Protein AF-A0A7C0TYK9-F1 (afdb_monomer_lite)

Structure (mmCIF, N/CA/C/O backbone):
data_AF-A0A7C0TYK9-F1
#
_entry.id   AF-A0A7C0TYK9-F1
#
loop_
_atom_site.group_PDB
_atom_site.id
_atom_site.type_symbol
_atom_site.label_atom_id
_atom_site.label_alt_id
_atom_site.label_comp_id
_atom_site.label_asym_id
_atom_site.label_entity_id
_atom_site.label_seq_id
_atom_site.pdbx_PDB_ins_code
_atom_site.Cartn_x
_atom_site.Cartn_y
_atom_site.Cartn_z
_atom_site.occupancy
_atom_site.B_iso_or_equiv
_atom_site.auth_seq_id
_atom_site.auth_comp_id
_atom_site.auth_asym_id
_atom_site.auth_atom_id
_atom_site.pdbx_PDB_model_num
ATOM 1 N N . MET A 1 1 ? 25.992 -8.947 3.215 1.00 29.19 1 MET A N 1
ATOM 2 C CA . MET A 1 1 ? 25.734 -7.493 3.261 1.00 29.19 1 MET A CA 1
ATOM 3 C C . MET A 1 1 ? 24.238 -7.335 3.501 1.00 29.19 1 MET A C 1
ATOM 5 O O . MET A 1 1 ? 23.468 -7.550 2.585 1.00 29.19 1 MET A O 1
ATOM 9 N N . ASN A 1 2 ? 23.811 -7.188 4.757 1.00 30.42 2 ASN A N 1
ATOM 10 C CA . ASN A 1 2 ? 22.389 -7.257 5.127 1.00 30.42 2 ASN A CA 1
ATOM 11 C C . ASN A 1 2 ? 21.592 -6.169 4.405 1.00 30.42 2 ASN A C 1
ATOM 13 O O . ASN A 1 2 ? 22.112 -5.061 4.258 1.00 30.42 2 ASN A O 1
ATOM 17 N N . LEU A 1 3 ? 20.370 -6.495 3.972 1.00 34.59 3 LEU A N 1
ATOM 18 C CA . LEU A 1 3 ? 19.441 -5.506 3.441 1.00 34.59 3 LEU A CA 1
ATOM 19 C C . LEU A 1 3 ? 19.403 -4.298 4.367 1.00 34.59 3 LEU A C 1
ATOM 21 O O . LEU A 1 3 ? 19.204 -4.421 5.577 1.00 34.59 3 LEU A O 1
ATOM 25 N N . ARG A 1 4 ? 19.530 -3.118 3.773 1.00 34.06 4 ARG A N 1
ATOM 26 C CA . ARG A 1 4 ? 19.199 -1.855 4.430 1.00 34.06 4 ARG A CA 1
ATOM 27 C C . ARG A 1 4 ? 17.685 -1.614 4.424 1.00 34.06 4 ARG A C 1
ATOM 29 O O . ARG A 1 4 ? 17.258 -0.469 4.533 1.00 34.06 4 ARG A O 1
ATOM 36 N N . ILE A 1 5 ? 16.870 -2.672 4.366 1.00 39.97 5 ILE A N 1
ATOM 37 C CA . ILE A 1 5 ? 15.434 -2.624 4.664 1.00 39.97 5 ILE A CA 1
ATOM 38 C C . ILE A 1 5 ? 15.294 -2.587 6.187 1.00 39.97 5 ILE A C 1
ATOM 40 O O . ILE A 1 5 ? 14.764 -3.463 6.849 1.00 39.97 5 ILE A O 1
ATOM 44 N N . ILE A 1 6 ? 15.862 -1.542 6.776 1.00 34.94 6 ILE A N 1
ATOM 45 C CA . ILE A 1 6 ? 15.479 -1.110 8.101 1.00 34.94 6 ILE A CA 1
ATOM 46 C C . ILE A 1 6 ? 14.184 -0.349 7.843 1.00 34.94 6 ILE A C 1
ATOM 48 O O . ILE A 1 6 ? 14.225 0.840 7.522 1.00 34.94 6 ILE A O 1
ATOM 52 N N . CYS A 1 7 ? 13.047 -1.050 7.922 1.00 34.84 7 CYS A N 1
ATOM 53 C CA . CYS A 1 7 ? 11.762 -0.417 8.207 1.00 34.84 7 CYS A CA 1
ATOM 54 C C . CYS A 1 7 ? 12.041 0.640 9.280 1.00 34.84 7 CYS A C 1
ATOM 56 O O . CYS A 1 7 ? 12.585 0.267 10.314 1.00 34.84 7 CYS A O 1
ATOM 58 N N . GLU A 1 8 ? 11.874 1.927 8.954 1.00 39.91 8 GLU A N 1
ATOM 59 C CA . GLU A 1 8 ? 12.519 3.091 9.586 1.00 39.91 8 GLU A CA 1
ATOM 60 C C . GLU A 1 8 ? 12.671 2.987 11.122 1.00 39.91 8 GLU A C 1
ATOM 62 O O . GLU A 1 8 ? 11.940 3.621 11.876 1.00 39.91 8 GLU A O 1
ATOM 67 N N . LYS A 1 9 ? 13.688 2.255 11.610 1.00 31.84 9 LYS A N 1
ATOM 68 C CA . LYS A 1 9 ? 14.132 2.234 13.009 1.00 31.84 9 LYS A CA 1
ATOM 69 C C . LYS A 1 9 ? 14.880 3.527 13.272 1.00 31.84 9 LYS A C 1
ATOM 71 O O . LYS A 1 9 ? 16.097 3.547 13.447 1.00 31.84 9 LYS A O 1
ATOM 76 N N . THR A 1 10 ? 14.145 4.627 13.291 1.00 29.75 10 THR A N 1
ATOM 77 C CA . THR A 1 10 ? 14.652 5.897 13.796 1.00 29.75 10 THR A CA 1
ATOM 78 C C . THR A 1 10 ? 14.125 6.106 15.205 1.00 29.75 10 THR A C 1
ATOM 80 O O . THR A 1 10 ? 13.378 7.039 15.453 1.00 29.75 10 THR A O 1
ATOM 83 N N . SER A 1 11 ? 14.497 5.210 16.123 1.00 29.00 11 SER A N 1
ATOM 84 C CA . SER A 1 11 ? 14.963 5.527 17.480 1.00 29.00 11 SER A CA 1
ATOM 85 C C . SER A 1 11 ? 15.221 4.227 18.257 1.00 29.00 11 SER A C 1
ATOM 87 O O . SER A 1 11 ? 14.548 3.230 18.041 1.00 29.00 11 SER A O 1
ATOM 89 N N . ILE A 1 12 ? 16.145 4.290 19.221 1.00 26.86 12 ILE A N 1
ATOM 90 C CA . ILE A 1 12 ? 16.468 3.281 20.255 1.00 26.86 12 ILE A CA 1
ATOM 91 C C . ILE A 1 12 ? 17.622 2.303 19.915 1.00 26.86 12 ILE A C 1
ATOM 93 O O . ILE A 1 12 ? 17.446 1.146 19.559 1.00 26.86 12 ILE A O 1
ATOM 97 N N . LYS A 1 13 ? 18.832 2.857 20.097 1.00 27.17 13 LYS A N 1
ATOM 98 C CA . LYS A 1 13 ? 19.998 2.362 20.870 1.00 27.17 13 LYS A CA 1
ATOM 99 C C . LYS A 1 13 ? 20.497 0.916 20.685 1.00 27.17 13 LYS A C 1
ATOM 101 O O . LYS A 1 13 ? 19.834 -0.043 21.040 1.00 27.17 13 LYS A O 1
ATOM 106 N N . GLU A 1 14 ? 21.773 0.846 20.289 1.00 33.62 14 GLU A N 1
ATOM 107 C CA . GLU A 1 14 ? 22.788 -0.141 20.697 1.00 33.62 14 GLU A CA 1
ATOM 108 C C . GLU A 1 14 ? 22.330 -1.595 20.889 1.00 33.62 14 GLU A C 1
ATOM 110 O O . GLU A 1 14 ? 21.987 -2.012 21.990 1.00 33.62 14 GLU A O 1
ATOM 115 N N . LEU A 1 15 ? 22.520 -2.423 19.861 1.00 26.17 15 LEU A N 1
ATOM 116 C CA . LEU A 1 15 ? 22.735 -3.855 20.065 1.00 26.17 15 LEU A CA 1
ATOM 117 C C . LEU A 1 15 ? 24.076 -4.256 19.455 1.00 26.17 15 LEU A C 1
ATOM 119 O O . LEU A 1 15 ? 24.197 -4.612 18.284 1.00 26.17 15 LEU A O 1
ATOM 123 N N . ARG A 1 16 ? 25.105 -4.169 20.306 1.00 25.53 16 ARG A N 1
ATOM 124 C CA . ARG A 1 16 ? 26.291 -5.017 20.204 1.00 25.53 16 ARG A CA 1
ATOM 125 C C . ARG A 1 16 ? 25.830 -6.467 20.300 1.00 25.53 16 ARG A C 1
ATOM 127 O O . ARG A 1 16 ? 25.117 -6.833 21.230 1.00 25.53 16 ARG A O 1
ATOM 134 N N . MET A 1 17 ? 26.285 -7.285 19.362 1.00 23.64 17 MET A N 1
ATOM 135 C CA . MET A 1 17 ? 26.230 -8.734 19.487 1.00 23.64 17 MET A CA 1
ATOM 136 C C . MET A 1 17 ? 27.007 -9.167 20.738 1.00 23.64 17 MET A C 1
ATOM 138 O O . MET A 1 17 ? 28.171 -8.797 20.891 1.00 23.64 17 MET A O 1
ATOM 142 N N . SER A 1 18 ? 26.383 -9.973 21.597 1.00 25.16 18 SER A N 1
ATOM 143 C CA . SER A 1 18 ? 27.088 -10.841 22.541 1.00 25.16 18 SER A CA 1
ATOM 144 C C . SER A 1 18 ? 26.573 -12.270 22.351 1.00 25.16 18 SER A C 1
ATOM 146 O O . SER A 1 18 ? 25.356 -12.466 22.376 1.00 25.16 18 SER A O 1
ATOM 148 N N . PRO A 1 19 ? 27.453 -13.258 22.128 1.00 30.69 19 PRO A N 1
ATOM 149 C CA . PRO A 1 19 ? 27.076 -14.643 21.912 1.00 30.69 19 PRO A CA 1
ATOM 150 C C . PRO A 1 19 ? 27.153 -15.403 23.239 1.00 30.69 19 PRO A C 1
ATOM 152 O O . PRO A 1 19 ? 28.231 -15.840 23.604 1.00 30.69 19 PRO A O 1
ATOM 155 N N . ASP A 1 20 ? 26.051 -15.539 23.977 1.00 26.05 20 ASP A N 1
ATOM 156 C CA . ASP A 1 20 ? 25.859 -16.667 24.904 1.00 26.05 20 ASP A CA 1
ATOM 157 C C . ASP A 1 20 ? 24.463 -16.636 25.560 1.00 26.05 20 ASP A C 1
ATOM 159 O O . ASP A 1 20 ? 24.107 -15.688 26.252 1.00 26.05 20 ASP A O 1
ATOM 163 N N . ARG A 1 21 ? 23.733 -17.735 25.325 1.00 27.45 21 ARG A N 1
ATOM 164 C CA . ARG A 1 21 ? 22.987 -18.568 26.289 1.00 27.45 21 ARG A CA 1
ATOM 165 C C . ARG A 1 21 ? 21.760 -18.047 27.068 1.00 27.45 21 ARG A C 1
ATOM 167 O O . ARG A 1 21 ? 21.789 -17.072 27.803 1.00 27.45 21 ARG A O 1
ATOM 174 N N . ASP A 1 22 ? 20.760 -18.930 26.995 1.00 26.09 22 ASP A N 1
ATOM 175 C CA . ASP A 1 22 ? 19.791 -19.347 28.015 1.00 26.09 22 ASP A CA 1
ATOM 176 C C . ASP A 1 22 ? 18.394 -18.692 28.086 1.00 26.09 22 ASP A C 1
ATOM 178 O O . ASP A 1 22 ? 18.180 -17.545 28.468 1.00 26.09 22 ASP A O 1
ATOM 182 N N . LEU A 1 23 ? 17.424 -19.552 27.743 1.00 26.08 23 LEU A N 1
ATOM 183 C CA . LEU A 1 23 ? 16.018 -19.597 28.146 1.00 26.08 23 LEU A CA 1
ATOM 184 C C . LEU A 1 23 ? 15.736 -19.008 29.536 1.00 26.08 23 LEU A C 1
ATOM 186 O O . LEU A 1 23 ? 16.268 -19.501 30.527 1.00 26.08 23 LEU A O 1
ATOM 190 N N . LEU A 1 24 ? 14.723 -18.140 29.631 1.00 22.98 24 LEU A N 1
ATOM 191 C CA . LEU A 1 24 ? 13.817 -18.151 30.782 1.00 22.98 24 LEU A CA 1
ATOM 192 C C . LEU A 1 24 ? 12.421 -17.616 30.419 1.00 22.98 24 LEU A C 1
ATOM 194 O O . LEU A 1 24 ? 12.199 -16.422 30.234 1.00 22.98 24 LEU A O 1
ATOM 198 N N . LEU A 1 25 ? 11.473 -18.553 30.350 1.00 23.73 25 LEU A N 1
ATOM 199 C CA . LEU A 1 25 ? 10.049 -18.332 30.590 1.00 23.73 25 LEU A CA 1
ATOM 200 C C . LEU A 1 25 ? 9.870 -17.715 31.983 1.00 23.73 25 LEU A C 1
ATOM 202 O O . LEU A 1 25 ? 10.311 -18.309 32.966 1.00 23.73 25 LEU A O 1
ATOM 206 N N . ILE A 1 26 ? 9.148 -16.599 32.091 1.00 23.80 26 ILE A N 1
ATOM 207 C CA . ILE A 1 26 ? 8.553 -16.177 33.365 1.00 23.80 26 ILE A CA 1
ATOM 208 C C . ILE A 1 26 ? 7.047 -16.019 33.167 1.00 23.80 26 ILE A C 1
ATOM 210 O O . ILE A 1 26 ? 6.557 -15.044 32.604 1.00 23.80 26 ILE A O 1
ATOM 214 N N . ILE A 1 27 ? 6.329 -17.031 33.651 1.00 25.55 27 ILE A N 1
ATOM 215 C CA . ILE A 1 27 ? 4.948 -16.931 34.112 1.00 25.55 27 ILE A CA 1
ATOM 216 C C . ILE A 1 27 ? 5.010 -16.376 35.537 1.00 25.55 27 ILE A C 1
ATOM 218 O O . ILE A 1 27 ? 5.668 -16.970 36.392 1.00 25.55 27 ILE A O 1
ATOM 222 N N . SER A 1 28 ? 4.262 -15.316 35.829 1.00 27.61 28 SER A N 1
ATOM 223 C CA . SER A 1 28 ? 3.822 -15.038 37.199 1.00 27.61 28 SER A CA 1
ATOM 224 C C . SER A 1 28 ? 2.459 -14.347 37.210 1.00 27.61 28 SER A C 1
ATOM 226 O O . SER A 1 28 ? 2.274 -13.217 36.770 1.00 27.61 28 SER A O 1
ATOM 228 N N . SER A 1 29 ? 1.496 -15.114 37.714 1.00 25.56 29 SER A N 1
ATOM 229 C CA . SER A 1 29 ? 0.153 -14.730 38.137 1.00 25.56 29 SER A CA 1
ATOM 230 C C . SER A 1 29 ? 0.161 -14.327 39.623 1.00 25.56 29 SER A C 1
ATOM 232 O O . SER A 1 29 ? 1.051 -14.752 40.360 1.00 25.56 29 SER A O 1
ATOM 234 N N . LEU A 1 30 ? -0.927 -13.651 40.035 1.00 29.97 30 LEU A N 1
ATOM 235 C CA . LEU A 1 30 ? -1.435 -13.328 41.390 1.00 29.97 30 LEU A CA 1
ATOM 236 C C . LEU A 1 30 ? -0.980 -11.968 41.963 1.00 29.97 30 LEU A C 1
ATOM 238 O O . LEU A 1 30 ? 0.206 -11.717 42.090 1.00 29.97 30 LEU A O 1
ATOM 242 N N . GLY A 1 31 ? -1.852 -11.052 42.405 1.00 26.55 31 GLY A N 1
ATOM 243 C CA . GLY A 1 31 ? -3.314 -11.019 42.487 1.00 26.55 31 GLY A CA 1
ATOM 244 C C . GLY A 1 31 ? -3.793 -9.876 43.404 1.00 26.55 31 GLY A C 1
ATOM 245 O O . GLY A 1 31 ? -2.996 -9.277 44.117 1.00 26.55 31 GLY A O 1
ATOM 246 N N . GLY A 1 32 ? -5.110 -9.640 43.417 1.00 26.25 32 GLY A N 1
ATOM 247 C CA . GLY A 1 32 ? -5.835 -9.028 44.542 1.00 26.25 32 GLY A CA 1
ATOM 248 C C . GLY A 1 32 ? -6.149 -7.527 44.469 1.00 26.25 32 GLY A C 1
ATOM 249 O O . GLY A 1 32 ? -5.270 -6.688 44.617 1.00 26.25 32 GLY A O 1
ATOM 250 N N . GLY A 1 33 ? -7.440 -7.190 44.362 1.00 25.91 33 GLY A N 1
ATOM 251 C CA . GLY A 1 33 ? -7.936 -5.828 44.587 1.00 25.91 33 GLY A CA 1
ATOM 252 C C . GLY A 1 33 ? -9.443 -5.696 44.363 1.00 25.91 33 GLY A C 1
ATOM 253 O O . GLY A 1 33 ? -9.903 -5.499 43.249 1.00 25.91 33 GLY A O 1
ATOM 254 N N . THR A 1 34 ? -10.194 -5.854 45.446 1.00 30.09 34 THR A N 1
ATOM 255 C CA . THR A 1 34 ? -11.656 -5.782 45.613 1.00 30.09 34 THR A CA 1
ATOM 256 C C . THR A 1 34 ? -12.267 -4.392 45.372 1.00 30.09 34 THR A C 1
ATOM 258 O O . THR A 1 34 ? -11.642 -3.399 45.730 1.00 30.09 34 THR A O 1
ATOM 261 N N . GLY A 1 35 ? -13.547 -4.326 44.973 1.00 27.02 35 GLY A N 1
ATOM 262 C CA . GLY A 1 35 ? -14.422 -3.185 45.307 1.00 27.02 35 GLY A CA 1
ATOM 263 C C . GLY A 1 35 ? -15.430 -2.780 44.228 1.00 27.02 35 GLY A C 1
ATOM 264 O O . GLY A 1 35 ? -15.051 -2.204 43.218 1.00 27.02 35 GLY A O 1
ATOM 265 N N . GLY A 1 36 ? -16.713 -3.078 44.453 1.00 25.45 36 GLY A N 1
ATOM 266 C CA . GLY A 1 36 ? -17.818 -2.811 43.528 1.00 25.45 36 GLY A CA 1
ATOM 267 C C . GLY A 1 36 ? -18.302 -1.357 43.441 1.00 25.45 36 GLY A C 1
ATOM 268 O O . GLY A 1 36 ? -17.973 -0.508 44.263 1.00 25.45 36 GLY A O 1
ATOM 269 N N . GLY A 1 37 ? -19.161 -1.115 42.447 1.00 25.55 37 GLY A N 1
ATOM 270 C CA . GLY A 1 37 ? -19.911 0.125 42.255 1.00 25.55 37 GLY A CA 1
ATOM 271 C C . GLY A 1 37 ? -20.801 0.037 41.014 1.00 25.55 37 GLY A C 1
ATOM 272 O O . GLY A 1 37 ? -20.318 0.123 39.892 1.00 25.55 37 GLY A O 1
ATOM 273 N N . LEU A 1 38 ? -22.092 -0.201 41.240 1.00 26.50 38 LEU A N 1
ATOM 274 C CA . LEU A 1 38 ? -23.183 -0.262 40.263 1.00 26.50 38 LEU A CA 1
ATOM 275 C C . LEU A 1 38 ? -23.672 1.163 39.899 1.00 26.50 38 LEU A C 1
ATOM 277 O O . LEU A 1 38 ? -23.511 2.071 40.708 1.00 26.50 38 LEU A O 1
ATOM 281 N N . LEU A 1 39 ? -24.394 1.281 38.769 1.00 24.69 39 LEU A N 1
ATOM 282 C CA . LEU A 1 39 ? -25.118 2.448 38.204 1.00 24.69 39 LEU A CA 1
ATOM 283 C C . LEU A 1 39 ? -24.252 3.415 37.358 1.00 24.69 39 LEU A C 1
ATOM 285 O O . LEU A 1 39 ? -23.176 3.813 37.762 1.00 24.69 39 LEU A O 1
ATOM 289 N N . SER A 1 40 ? -24.641 3.873 36.162 1.00 25.28 40 SER A N 1
ATOM 290 C CA . SER A 1 40 ? -25.955 3.873 35.510 1.00 25.28 40 SER A CA 1
ATOM 291 C C . SER A 1 40 ? -25.835 4.140 34.001 1.00 25.28 40 SER A C 1
ATOM 293 O O . SER A 1 40 ? -24.965 4.864 33.532 1.00 25.28 40 SER A O 1
ATOM 295 N N . ILE A 1 41 ? -26.794 3.549 33.294 1.00 31.72 41 ILE A N 1
ATOM 296 C CA . ILE A 1 41 ? -27.324 3.788 31.946 1.00 31.72 41 ILE A CA 1
ATOM 297 C C . ILE A 1 41 ? -27.040 5.195 31.381 1.00 31.72 41 ILE A C 1
ATOM 299 O O . ILE A 1 41 ? -27.507 6.200 31.911 1.00 31.72 41 ILE A O 1
ATOM 303 N N . GLY A 1 42 ? -26.376 5.242 30.221 1.00 25.55 42 GLY A N 1
ATOM 304 C CA . GLY A 1 42 ? -26.169 6.455 29.431 1.00 25.55 42 GLY A CA 1
ATOM 305 C C . GLY A 1 42 ? -26.006 6.142 27.944 1.00 25.55 42 GLY A C 1
ATOM 306 O O . GLY A 1 42 ? -24.899 5.923 27.480 1.00 25.55 42 GLY A O 1
ATOM 307 N N . ARG A 1 43 ? -27.141 6.097 27.231 1.00 27.86 43 ARG A N 1
ATOM 308 C CA . ARG A 1 43 ? -27.341 6.228 25.770 1.00 27.86 43 ARG A CA 1
ATOM 309 C C . ARG A 1 43 ? -26.293 5.568 24.857 1.00 27.86 43 ARG A C 1
ATOM 311 O O . ARG A 1 43 ? -25.285 6.169 24.503 1.00 27.86 43 ARG A O 1
ATOM 318 N N . ARG A 1 44 ? -26.653 4.392 24.321 1.00 25.47 44 ARG A N 1
ATOM 319 C CA . ARG A 1 44 ? -26.185 3.945 23.000 1.00 25.47 44 ARG A CA 1
ATOM 320 C C . ARG A 1 44 ? -26.545 5.031 21.988 1.00 25.47 44 ARG A C 1
ATOM 322 O O . ARG A 1 44 ? -27.699 5.141 21.584 1.00 25.47 44 ARG A O 1
ATOM 329 N N . THR A 1 45 ? -25.576 5.835 21.580 1.00 27.44 45 THR A N 1
ATOM 330 C CA . THR A 1 45 ? -25.639 6.456 20.263 1.00 27.44 45 THR A CA 1
ATOM 331 C C . THR A 1 45 ? -25.482 5.319 19.272 1.00 27.44 45 THR A C 1
ATOM 333 O O . THR A 1 45 ? -24.392 4.773 19.104 1.00 27.44 45 THR A O 1
ATOM 336 N N . GLU A 1 46 ? -26.597 4.910 18.681 1.00 25.67 46 GLU A N 1
ATOM 337 C CA . GLU A 1 46 ? -26.600 4.167 17.434 1.00 25.67 46 GLU A CA 1
ATOM 338 C C . GLU A 1 46 ? -25.789 4.978 16.419 1.00 25.67 46 GLU A C 1
ATOM 340 O O . GLU A 1 46 ? -26.287 5.916 15.797 1.00 25.67 46 GLU A O 1
ATOM 345 N N . CYS A 1 47 ? -24.510 4.635 16.261 1.00 24.48 47 CYS A N 1
ATOM 346 C CA . CYS A 1 47 ? -23.816 4.903 15.018 1.00 24.48 47 CYS A CA 1
ATOM 347 C C . CYS A 1 47 ? -24.563 4.095 13.960 1.00 24.48 47 CYS A C 1
ATOM 349 O O . CYS A 1 47 ? -24.280 2.917 13.747 1.00 24.48 47 CYS A O 1
ATOM 351 N N . LYS A 1 48 ? -25.544 4.728 13.309 1.00 25.77 48 LYS A N 1
ATOM 352 C CA . LYS A 1 48 ? -25.956 4.353 11.960 1.00 25.77 48 LYS A CA 1
ATOM 353 C C . LYS A 1 48 ? -24.723 4.529 11.085 1.00 25.77 48 LYS A C 1
ATOM 355 O O . LYS A 1 48 ? -24.494 5.587 10.509 1.00 25.77 48 LYS A O 1
ATOM 360 N N . VAL A 1 49 ? -23.891 3.492 11.063 1.00 30.11 49 VAL A N 1
ATOM 361 C CA . VAL A 1 49 ? -22.909 3.272 10.014 1.00 30.11 49 VAL A CA 1
ATOM 362 C C . VAL A 1 49 ? -23.740 3.228 8.744 1.00 30.11 49 VAL A C 1
ATOM 364 O O . VAL A 1 49 ? -24.503 2.287 8.528 1.00 30.11 49 VAL A O 1
ATOM 367 N N . LEU A 1 50 ? -23.690 4.308 7.969 1.00 27.78 50 LEU A N 1
ATOM 368 C CA . LEU A 1 50 ? -24.219 4.331 6.618 1.00 27.78 50 LEU A CA 1
ATOM 369 C C . LEU A 1 50 ? -23.409 3.294 5.844 1.00 27.78 50 LEU A C 1
ATOM 371 O O . LEU A 1 50 ? -22.327 3.572 5.342 1.00 27.78 50 LEU A O 1
ATOM 375 N N . SER A 1 51 ? -23.923 2.068 5.806 1.00 30.11 51 SER A N 1
ATOM 376 C CA . SER A 1 51 ? -23.436 0.983 4.971 1.00 30.11 51 SER A CA 1
ATOM 377 C C . SER A 1 51 ? -23.820 1.266 3.518 1.00 30.11 51 SER A C 1
ATOM 379 O O . SER A 1 51 ? -24.530 0.490 2.885 1.00 30.11 51 SER A O 1
ATOM 381 N N . SER A 1 52 ? -23.378 2.397 2.973 1.00 31.94 52 SER A N 1
ATOM 382 C CA . SER A 1 52 ? -23.244 2.542 1.530 1.00 31.94 52 SER A CA 1
ATOM 383 C C . SER A 1 52 ? -21.931 1.871 1.158 1.00 31.94 52 SER A C 1
ATOM 385 O O . SER A 1 52 ? -20.905 2.520 0.964 1.00 31.94 52 SER A O 1
ATOM 387 N N . ILE A 1 53 ? -21.957 0.538 1.160 1.00 39.75 53 ILE A N 1
ATOM 388 C CA . ILE A 1 53 ? -20.917 -0.281 0.553 1.00 39.75 53 ILE A CA 1
ATOM 389 C C . ILE A 1 53 ? -20.922 0.124 -0.918 1.00 39.75 53 ILE A C 1
ATOM 391 O O . ILE A 1 53 ? -21.827 -0.261 -1.651 1.00 39.75 53 ILE A O 1
ATOM 395 N N . ILE A 1 54 ? -19.971 0.958 -1.334 1.00 43.22 54 ILE A N 1
ATOM 396 C CA . ILE A 1 54 ? -19.680 1.133 -2.754 1.00 43.22 54 ILE A CA 1
ATOM 397 C C . ILE A 1 54 ? -19.199 -0.247 -3.225 1.00 43.22 54 ILE A C 1
ATOM 399 O O . ILE A 1 54 ? -18.200 -0.729 -2.677 1.00 43.22 54 ILE A O 1
ATOM 403 N N . PRO A 1 55 ? -19.908 -0.925 -4.149 1.00 41.94 55 PRO A N 1
ATOM 404 C CA . PRO A 1 55 ? -19.502 -2.239 -4.637 1.00 41.94 55 PRO A CA 1
ATOM 405 C C . PRO A 1 55 ? -18.050 -2.212 -5.124 1.00 41.94 55 PRO A C 1
ATOM 407 O O . PRO A 1 55 ? -17.610 -1.213 -5.698 1.00 41.94 55 PRO A O 1
ATOM 410 N N . SER A 1 56 ? -17.298 -3.297 -4.922 1.00 44.84 56 SER A N 1
ATOM 411 C CA . SER A 1 56 ? -15.919 -3.422 -5.424 1.00 44.84 56 SER A CA 1
ATOM 412 C C . SER A 1 56 ? -15.822 -3.221 -6.942 1.00 44.84 56 SER A C 1
ATOM 414 O O . SER A 1 56 ? -14.798 -2.743 -7.425 1.00 44.84 56 SER A O 1
ATOM 416 N N . GLU A 1 57 ? -16.903 -3.518 -7.673 1.00 44.19 57 GLU A N 1
ATOM 417 C CA . GLU A 1 57 ? -17.061 -3.227 -9.105 1.00 44.19 57 GLU A CA 1
ATOM 418 C C . GLU A 1 57 ? -16.910 -1.732 -9.406 1.00 44.19 57 GLU A C 1
ATOM 420 O O . GLU A 1 57 ? -16.149 -1.368 -10.290 1.00 44.19 57 GLU A O 1
ATOM 425 N N . THR A 1 58 ? -17.467 -0.846 -8.578 1.00 55.12 58 THR A N 1
ATOM 426 C CA . THR A 1 58 ? -17.357 0.611 -8.770 1.00 55.12 58 THR A CA 1
ATOM 427 C C . THR A 1 58 ? -15.926 1.131 -8.656 1.00 55.12 58 THR A C 1
ATOM 429 O O . THR A 1 58 ? -15.583 2.071 -9.350 1.00 55.12 58 THR A O 1
ATOM 432 N N . LEU A 1 59 ? -15.076 0.556 -7.796 1.00 50.81 59 LEU A N 1
ATOM 433 C CA . LEU A 1 59 ? -13.667 0.969 -7.665 1.00 50.81 59 LEU A CA 1
ATOM 434 C C . LEU A 1 59 ? -12.817 0.485 -8.842 1.00 50.81 59 LEU A C 1
ATOM 436 O O . LEU A 1 59 ? -11.933 1.205 -9.306 1.00 50.81 59 LEU A O 1
ATOM 440 N N . ARG A 1 60 ? -13.100 -0.732 -9.314 1.00 53.81 60 ARG A N 1
ATOM 441 C CA . ARG A 1 60 ? -12.487 -1.310 -10.508 1.00 53.81 60 ARG A CA 1
ATOM 442 C C . ARG A 1 60 ? -12.854 -0.488 -11.740 1.00 53.81 60 ARG A C 1
ATOM 444 O O . ARG A 1 60 ? -11.957 -0.025 -12.431 1.00 53.81 60 ARG A O 1
ATOM 451 N N . ASP A 1 61 ? -14.140 -0.221 -11.944 1.00 56.75 61 ASP A N 1
ATOM 452 C CA . ASP A 1 61 ? -14.645 0.582 -13.061 1.00 56.75 61 ASP A CA 1
ATOM 453 C C . ASP A 1 61 ? -14.168 2.036 -12.970 1.00 56.75 61 ASP A C 1
ATOM 455 O O . ASP A 1 61 ? -13.795 2.633 -13.975 1.00 56.75 61 ASP A O 1
ATOM 459 N N . LEU A 1 62 ? -14.078 2.596 -11.760 1.00 53.44 62 LEU A N 1
ATOM 460 C CA . LEU A 1 62 ? -13.523 3.927 -11.526 1.00 53.44 62 LEU A CA 1
ATOM 461 C C . LEU A 1 62 ? -12.064 4.015 -11.970 1.00 53.44 62 LEU A C 1
ATOM 463 O O . LEU A 1 62 ? -11.701 4.968 -12.644 1.00 53.44 62 LEU A O 1
ATOM 467 N N . ILE A 1 63 ? -11.238 3.021 -11.651 1.00 51.75 63 ILE A N 1
ATOM 468 C CA . ILE A 1 63 ? -9.804 3.058 -11.957 1.00 51.75 63 ILE A CA 1
ATOM 469 C C . ILE A 1 63 ? -9.516 2.608 -13.399 1.00 51.75 63 ILE A C 1
ATOM 471 O O . ILE A 1 63 ? -8.630 3.174 -14.037 1.00 51.75 63 ILE A O 1
ATOM 475 N N . LEU A 1 64 ? -10.307 1.686 -13.957 1.00 51.19 64 LEU A N 1
ATOM 476 C CA . LEU A 1 64 ? -10.238 1.282 -15.367 1.00 51.19 64 LEU A CA 1
ATOM 477 C C . LEU A 1 64 ? -10.811 2.342 -16.320 1.00 51.19 64 LEU A C 1
ATOM 479 O O . LEU A 1 64 ? -10.290 2.509 -17.414 1.00 51.19 64 LEU A O 1
ATOM 483 N N . SER A 1 65 ? -11.811 3.131 -15.908 1.00 51.47 65 SER A N 1
ATOM 484 C CA . SER A 1 65 ? -12.285 4.291 -16.689 1.00 51.47 65 SER A CA 1
ATOM 485 C C . SER A 1 65 ? -11.240 5.411 -16.793 1.00 51.47 65 SER A C 1
ATOM 487 O O . SER A 1 65 ? -11.422 6.381 -17.529 1.00 51.47 65 SER A O 1
ATOM 489 N N . TRP A 1 66 ? -10.135 5.294 -16.048 1.00 52.50 66 TRP A N 1
ATOM 490 C CA . TRP A 1 66 ? -9.067 6.285 -15.950 1.00 52.50 66 TRP A CA 1
ATOM 491 C C . TRP A 1 66 ? -7.784 5.900 -16.687 1.00 52.50 66 TRP A C 1
ATOM 493 O O . TRP A 1 66 ? -6.828 6.677 -16.663 1.00 52.50 66 TRP A O 1
ATOM 503 N N . THR A 1 67 ? -7.759 4.777 -17.407 1.00 44.62 67 THR A N 1
ATOM 504 C CA . THR A 1 67 ? -6.701 4.457 -18.378 1.00 44.62 67 THR A CA 1
ATOM 505 C C . THR A 1 67 ? -6.947 5.177 -19.711 1.00 44.62 67 THR A C 1
ATOM 507 O O . THR A 1 67 ? -6.943 4.587 -20.785 1.00 44.62 67 THR A O 1
ATOM 510 N N . GLY A 1 68 ? -7.172 6.491 -19.655 1.00 43.78 68 GLY A N 1
ATOM 511 C CA . GLY A 1 68 ? -7.126 7.331 -20.849 1.00 43.78 68 GLY A CA 1
ATOM 512 C C . GLY A 1 68 ? -5.684 7.456 -21.343 1.00 43.78 68 GLY A C 1
ATOM 513 O O . GLY A 1 68 ? -4.766 7.642 -20.540 1.00 43.78 68 GLY A O 1
ATOM 514 N N . GLU A 1 69 ? -5.485 7.361 -22.657 1.00 42.50 69 GLU A N 1
ATOM 515 C CA . GLU A 1 69 ? -4.197 7.551 -23.328 1.00 42.50 69 GLU A CA 1
ATOM 516 C C . GLU A 1 69 ? -3.644 8.965 -23.067 1.00 42.50 69 GLU A C 1
ATOM 518 O O . GLU A 1 69 ? -3.866 9.907 -23.825 1.00 42.50 69 GLU A O 1
ATOM 523 N N . LEU A 1 70 ? -2.907 9.144 -21.972 1.00 44.16 70 LEU A N 1
ATOM 524 C CA . LEU A 1 70 ? -1.968 10.254 -21.843 1.00 44.16 70 LEU A CA 1
ATOM 525 C C . LEU A 1 70 ? -0.652 9.847 -22.509 1.00 44.16 70 LEU A C 1
ATOM 527 O O . LEU A 1 70 ? -0.230 8.697 -22.345 1.00 44.16 70 LEU A O 1
ATOM 531 N N . PRO A 1 71 ? 0.006 10.762 -23.247 1.00 38.38 71 PRO A N 1
ATOM 532 C CA . PRO A 1 71 ? 1.192 10.441 -24.023 1.00 38.38 71 PRO A CA 1
ATOM 533 C C . PRO A 1 71 ? 2.240 9.778 -23.135 1.00 38.38 71 PRO A C 1
ATOM 535 O O . PRO A 1 71 ? 2.633 10.319 -22.098 1.00 38.38 71 PRO A O 1
ATOM 538 N N . VAL A 1 72 ? 2.683 8.598 -23.569 1.00 44.72 72 VAL A N 1
ATOM 539 C CA . VAL A 1 72 ? 3.784 7.849 -22.973 1.00 44.72 72 VAL A CA 1
ATOM 540 C C . VAL A 1 72 ? 5.039 8.709 -23.102 1.00 44.72 72 VAL A C 1
ATOM 542 O O . VAL A 1 72 ? 5.765 8.650 -24.091 1.00 44.72 72 VAL A O 1
ATOM 545 N N . ARG A 1 73 ? 5.327 9.540 -22.098 1.00 43.03 73 ARG A N 1
ATOM 546 C CA . ARG A 1 73 ? 6.731 9.761 -21.770 1.00 43.03 73 ARG A CA 1
ATOM 547 C C . ARG A 1 73 ? 7.188 8.427 -21.224 1.00 43.03 73 ARG A C 1
ATOM 549 O O . ARG A 1 73 ? 6.657 8.003 -20.200 1.00 43.03 73 ARG A O 1
ATOM 556 N N . ALA A 1 74 ? 8.099 7.765 -21.941 1.00 43.25 74 ALA A N 1
ATOM 557 C CA . ALA A 1 74 ? 8.799 6.613 -21.397 1.00 43.25 74 ALA A CA 1
ATOM 558 C C . ALA A 1 74 ? 9.202 6.995 -19.967 1.00 43.25 74 ALA A C 1
ATOM 560 O O . ALA A 1 74 ? 9.817 8.062 -19.802 1.00 43.25 74 ALA A O 1
ATOM 561 N N . PRO A 1 75 ? 8.766 6.242 -18.940 1.00 48.62 75 PRO A N 1
ATOM 562 C CA . PRO A 1 75 ? 9.206 6.539 -17.593 1.00 48.62 75 PRO A CA 1
ATOM 563 C C . PRO A 1 75 ? 10.740 6.608 -17.634 1.00 48.62 75 PRO A C 1
ATOM 565 O O . PRO A 1 75 ? 11.355 5.847 -18.393 1.00 48.62 75 PRO A O 1
ATOM 568 N N . PRO A 1 76 ? 11.384 7.534 -16.900 1.00 52.69 76 PRO A N 1
ATOM 569 C CA . PRO A 1 76 ? 12.834 7.475 -16.746 1.00 52.69 76 PRO A CA 1
ATOM 570 C C . PRO A 1 76 ? 13.222 6.039 -16.356 1.00 52.69 76 PRO A C 1
ATOM 572 O O . PRO A 1 76 ? 12.379 5.347 -15.771 1.00 52.69 76 PRO A O 1
ATOM 575 N N . PRO A 1 77 ? 14.432 5.560 -16.701 1.00 59.12 77 PRO A N 1
ATOM 576 C CA . PRO A 1 77 ? 14.867 4.211 -16.359 1.00 59.12 77 PRO A CA 1
ATOM 577 C C . PRO A 1 77 ? 14.921 4.080 -14.831 1.00 59.12 77 PRO A C 1
ATOM 579 O O . PRO A 1 77 ? 15.933 4.304 -14.183 1.00 59.12 77 PRO A O 1
ATOM 582 N N . HIS A 1 78 ? 13.772 3.775 -14.239 1.00 69.44 78 HIS A N 1
ATOM 583 C CA . HIS A 1 78 ? 13.542 3.665 -12.806 1.00 69.44 78 HIS A CA 1
ATOM 584 C C . HIS A 1 78 ? 14.285 2.458 -12.246 1.00 69.44 78 HIS A C 1
ATOM 586 O O . HIS A 1 78 ? 14.617 2.430 -11.067 1.00 69.44 78 HIS A O 1
ATOM 592 N N . MET A 1 79 ? 14.618 1.510 -13.122 1.00 77.12 79 MET A N 1
ATOM 593 C CA . MET A 1 79 ? 15.542 0.430 -12.833 1.00 77.12 79 MET A CA 1
ATOM 594 C C . MET A 1 79 ? 16.955 0.938 -12.532 1.00 77.12 79 MET A C 1
ATOM 596 O O . MET A 1 79 ? 17.561 0.395 -11.621 1.00 77.12 79 MET A O 1
ATOM 600 N N . ASP A 1 80 ? 17.450 2.006 -13.174 1.00 79.69 80 ASP A N 1
ATOM 601 C CA . ASP A 1 80 ? 18.779 2.565 -12.862 1.00 79.69 80 ASP A CA 1
ATOM 602 C C . ASP A 1 80 ? 18.790 3.194 -11.458 1.00 79.69 80 ASP A C 1
ATOM 604 O O . ASP A 1 80 ? 19.751 3.064 -10.698 1.00 79.69 80 ASP A O 1
ATOM 608 N N . GLU A 1 81 ? 17.707 3.888 -11.087 1.00 77.69 81 GLU A N 1
ATOM 609 C CA . GLU A 1 81 ? 17.554 4.462 -9.746 1.00 77.69 81 GLU A CA 1
ATOM 610 C C . GLU A 1 81 ? 17.381 3.370 -8.686 1.00 77.69 81 GLU A C 1
ATOM 612 O O . GLU A 1 81 ? 18.035 3.430 -7.644 1.00 77.69 81 GLU A O 1
ATOM 617 N N . LEU A 1 82 ? 16.564 2.352 -8.973 1.00 79.31 82 LEU A N 1
ATOM 618 C CA . LEU A 1 82 ? 16.352 1.200 -8.102 1.00 79.31 82 LEU A CA 1
ATOM 619 C C . LEU A 1 82 ? 17.636 0.380 -7.926 1.00 79.31 82 LEU A C 1
ATOM 621 O O . LEU A 1 82 ? 17.955 0.014 -6.804 1.00 79.31 82 LEU A O 1
ATOM 625 N N . GLU A 1 83 ? 18.404 0.136 -8.988 1.00 84.50 83 GLU A N 1
ATOM 626 C CA . GLU A 1 83 ? 19.692 -0.564 -8.924 1.00 84.50 83 GLU A CA 1
ATOM 627 C C . GLU A 1 83 ? 20.725 0.238 -8.126 1.00 84.50 83 GLU A C 1
ATOM 629 O O . GLU A 1 83 ? 21.493 -0.326 -7.349 1.00 84.50 83 GLU A O 1
ATOM 634 N N . ARG A 1 84 ? 20.719 1.570 -8.258 1.00 83.62 84 ARG A N 1
ATOM 635 C CA . ARG A 1 84 ? 21.613 2.445 -7.493 1.00 83.62 84 ARG A CA 1
ATOM 636 C C . ARG A 1 84 ? 21.250 2.509 -6.009 1.00 83.62 84 ARG A C 1
ATOM 638 O O . ARG A 1 84 ? 22.153 2.564 -5.174 1.00 83.62 84 ARG A O 1
ATOM 645 N N . GLU A 1 85 ? 19.963 2.592 -5.674 1.00 81.12 85 GLU A N 1
ATOM 646 C CA . GLU A 1 85 ? 19.509 2.742 -4.284 1.00 81.12 85 GLU A CA 1
ATOM 647 C C . GLU A 1 85 ? 19.366 1.400 -3.551 1.00 81.12 85 GLU A C 1
ATOM 649 O O . GLU A 1 85 ? 19.665 1.333 -2.357 1.00 81.12 85 GLU A O 1
ATOM 654 N N . TYR A 1 86 ? 18.946 0.350 -4.258 1.00 82.88 86 TYR A N 1
ATOM 655 C CA . TYR A 1 86 ? 18.577 -0.963 -3.723 1.00 82.88 86 TYR A CA 1
ATOM 656 C C . TYR A 1 86 ? 19.001 -2.108 -4.672 1.00 82.88 86 TYR A C 1
ATOM 658 O O . TYR A 1 86 ? 18.149 -2.865 -5.154 1.00 82.88 86 TYR A O 1
ATOM 666 N N . PRO A 1 87 ? 20.309 -2.286 -4.941 1.00 85.69 87 PRO A N 1
ATOM 667 C CA . PRO A 1 87 ? 20.805 -3.337 -5.840 1.00 85.69 87 PRO A CA 1
ATOM 668 C C . PRO A 1 87 ? 20.372 -4.745 -5.405 1.00 85.69 87 PRO A C 1
ATOM 670 O O . PRO A 1 87 ? 20.116 -5.610 -6.236 1.00 85.69 87 PRO A O 1
ATOM 673 N N . GLU A 1 88 ? 20.211 -4.962 -4.100 1.00 84.06 88 GLU A N 1
ATOM 674 C CA . GLU A 1 88 ? 19.617 -6.165 -3.508 1.00 84.06 88 GLU A CA 1
ATOM 675 C C . GLU A 1 88 ? 18.217 -6.540 -4.024 1.00 84.06 88 GLU A C 1
ATOM 677 O O . GLU A 1 88 ? 17.914 -7.724 -4.152 1.00 84.06 88 GLU A O 1
ATOM 682 N N . ILE A 1 89 ? 17.353 -5.559 -4.303 1.00 86.19 89 ILE A N 1
ATOM 683 C CA . ILE A 1 89 ? 15.987 -5.787 -4.790 1.00 86.19 89 ILE A CA 1
ATOM 684 C C . ILE A 1 89 ? 16.036 -6.214 -6.255 1.00 86.19 89 ILE A C 1
ATOM 686 O O . ILE A 1 89 ? 15.313 -7.123 -6.663 1.00 86.19 89 ILE A O 1
ATOM 690 N N . VAL A 1 90 ? 16.934 -5.599 -7.030 1.00 87.75 90 VAL A N 1
ATOM 691 C CA . VAL A 1 90 ? 17.188 -5.978 -8.424 1.00 87.75 90 VAL A CA 1
ATOM 692 C C . VAL A 1 90 ? 17.766 -7.393 -8.494 1.00 87.75 90 VAL A C 1
ATOM 694 O O . VAL A 1 90 ? 17.274 -8.213 -9.265 1.00 87.75 90 VAL A O 1
ATOM 697 N N . GLU A 1 91 ? 18.737 -7.727 -7.640 1.00 89.69 91 GLU A N 1
ATOM 698 C CA . GLU A 1 91 ? 19.296 -9.082 -7.548 1.00 89.69 91 GLU A CA 1
ATOM 699 C C . GLU A 1 91 ? 18.224 -10.115 -7.166 1.00 89.69 91 GLU A C 1
ATOM 701 O O . GLU A 1 91 ? 18.097 -11.150 -7.828 1.00 89.69 91 GLU A O 1
ATOM 706 N N . LEU A 1 92 ? 17.420 -9.820 -6.137 1.00 90.44 92 LEU A N 1
ATOM 707 C CA . LEU A 1 92 ? 16.346 -10.694 -5.667 1.00 90.44 92 LEU A CA 1
ATOM 708 C C . LEU A 1 92 ? 15.322 -10.975 -6.770 1.00 90.44 92 LEU A C 1
ATOM 710 O O . LEU A 1 92 ? 14.933 -12.124 -6.973 1.00 90.44 92 LEU A O 1
ATOM 714 N N . ARG A 1 93 ? 14.924 -9.947 -7.526 1.00 90.62 93 ARG A N 1
ATOM 715 C CA . ARG A 1 93 ? 14.047 -10.087 -8.694 1.00 90.62 93 ARG A CA 1
ATOM 716 C C . ARG A 1 93 ? 14.626 -11.036 -9.742 1.00 90.62 93 ARG A C 1
ATOM 718 O O . ARG A 1 93 ? 13.904 -11.894 -10.250 1.00 90.62 93 ARG A O 1
ATOM 725 N N . GLU A 1 94 ? 15.902 -10.889 -10.094 1.00 91.62 94 GLU A N 1
ATOM 726 C CA . GLU A 1 94 ? 16.523 -11.740 -11.115 1.00 91.62 94 GLU A CA 1
ATOM 727 C C . GLU A 1 94 ? 1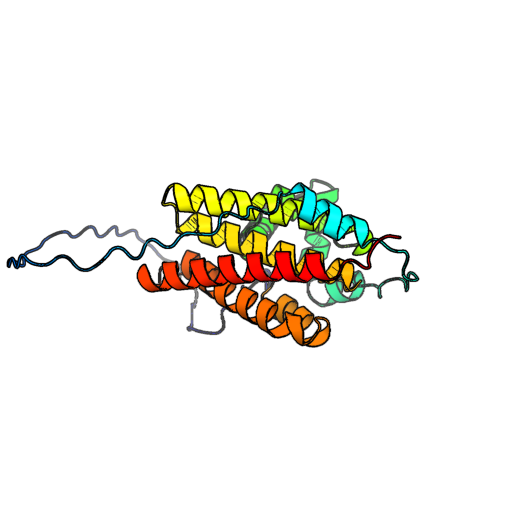6.622 -13.199 -10.655 1.00 91.62 94 GLU A C 1
ATOM 729 O O . GLU A 1 94 ? 16.343 -14.115 -11.431 1.00 91.62 94 GLU A O 1
ATOM 734 N N . LYS A 1 95 ? 16.948 -13.434 -9.381 1.00 93.25 95 LYS A N 1
ATOM 735 C CA . LYS A 1 95 ? 16.928 -14.781 -8.793 1.00 93.25 95 LYS A CA 1
ATOM 736 C C . LYS A 1 95 ? 15.523 -15.379 -8.757 1.00 93.25 95 LYS A C 1
ATOM 738 O O . LYS A 1 95 ? 15.349 -16.549 -9.100 1.00 93.25 95 LYS A O 1
ATOM 743 N N . LEU A 1 96 ? 14.517 -14.573 -8.417 1.00 94.06 96 LEU A N 1
ATOM 744 C CA . LEU A 1 96 ? 13.116 -14.985 -8.400 1.00 94.06 96 LEU A CA 1
ATOM 745 C C . LEU A 1 96 ? 12.649 -15.447 -9.788 1.00 94.06 96 LEU A C 1
ATOM 747 O O . LEU A 1 96 ? 12.012 -16.491 -9.901 1.00 94.06 96 LEU A O 1
ATOM 751 N N . ARG A 1 97 ? 13.043 -14.738 -10.856 1.00 91.00 97 ARG A N 1
ATOM 752 C CA . ARG A 1 97 ? 12.758 -15.128 -12.252 1.00 91.00 97 ARG A CA 1
ATOM 753 C C . ARG A 1 97 ? 13.413 -16.447 -12.663 1.00 91.00 97 ARG A C 1
ATOM 755 O O . ARG A 1 97 ? 12.852 -17.165 -13.487 1.00 91.00 97 ARG A O 1
ATOM 762 N N . ARG A 1 98 ? 14.585 -16.766 -12.107 1.00 92.38 98 ARG A N 1
ATOM 763 C CA . ARG A 1 98 ? 15.289 -18.036 -12.355 1.00 92.38 98 ARG A CA 1
ATOM 764 C C . ARG A 1 98 ? 14.812 -19.183 -11.459 1.00 92.38 98 ARG A C 1
ATOM 766 O O . ARG A 1 98 ? 15.134 -20.331 -11.742 1.00 92.38 98 ARG A O 1
ATOM 773 N N . GLY A 1 99 ? 14.046 -18.893 -10.405 1.00 91.00 99 GLY A N 1
ATOM 774 C CA . GLY A 1 99 ? 13.663 -19.882 -9.393 1.00 91.00 99 GLY A CA 1
ATOM 775 C C . GLY A 1 99 ? 14.830 -20.312 -8.496 1.00 91.00 99 GLY A C 1
ATOM 776 O O . GLY A 1 99 ? 14.821 -21.415 -7.960 1.00 91.00 99 GLY A O 1
ATOM 777 N N . GLU A 1 100 ? 15.843 -19.456 -8.347 1.00 90.94 100 GLU A N 1
ATOM 778 C CA . GLU A 1 100 ? 17.101 -19.743 -7.645 1.00 90.94 100 GLU A CA 1
ATOM 779 C C . GLU A 1 100 ? 17.199 -18.915 -6.356 1.00 90.94 100 GLU A C 1
ATOM 781 O O . GLU A 1 100 ? 18.061 -18.046 -6.231 1.00 90.94 100 GLU A O 1
ATOM 786 N N . LEU A 1 101 ? 16.281 -19.141 -5.414 1.00 91.81 101 LEU A N 1
ATOM 787 C CA . LEU A 1 101 ? 16.290 -18.447 -4.124 1.00 91.81 101 LEU A CA 1
ATOM 788 C C . LEU A 1 101 ? 17.157 -19.199 -3.111 1.00 91.81 101 LEU A C 1
ATOM 790 O O . LEU A 1 101 ? 17.038 -20.415 -2.955 1.00 91.81 101 LEU A O 1
ATOM 794 N N . ASP A 1 102 ? 18.014 -18.465 -2.408 1.00 90.75 102 ASP A N 1
ATOM 795 C CA . ASP A 1 102 ? 18.729 -18.953 -1.234 1.00 90.75 102 ASP A CA 1
ATOM 796 C C . ASP A 1 102 ? 18.035 -18.521 0.077 1.00 90.75 102 ASP A C 1
ATOM 798 O O . ASP A 1 102 ? 17.079 -17.744 0.092 1.00 90.75 102 ASP A O 1
ATOM 802 N N . SER A 1 103 ? 18.518 -19.012 1.223 1.00 88.88 103 SER A N 1
ATOM 803 C CA . SER A 1 103 ? 17.912 -18.700 2.529 1.00 88.88 103 SER A CA 1
ATOM 804 C C . SER A 1 103 ? 17.937 -17.208 2.889 1.00 88.88 103 SER A C 1
ATOM 806 O O . SER A 1 103 ? 17.140 -16.759 3.716 1.00 88.88 103 SER A O 1
ATOM 808 N N . ARG A 1 104 ? 18.857 -16.427 2.311 1.00 87.62 104 ARG A N 1
ATOM 809 C CA . ARG A 1 104 ? 18.910 -14.976 2.505 1.00 87.62 104 ARG A CA 1
ATOM 810 C C . ARG A 1 104 ? 17.875 -14.285 1.626 1.00 87.62 104 ARG A C 1
ATOM 812 O O . ARG A 1 104 ? 17.248 -13.343 2.097 1.00 87.62 104 ARG A O 1
ATOM 819 N N . ASP A 1 105 ? 17.655 -14.767 0.410 1.00 91.19 105 ASP A N 1
ATOM 820 C CA . ASP A 1 105 ? 16.586 -14.280 -0.463 1.00 91.19 105 ASP A CA 1
ATOM 821 C C . ASP A 1 105 ? 15.199 -14.519 0.156 1.00 91.19 105 ASP A C 1
ATOM 823 O O . ASP A 1 105 ? 14.358 -13.623 0.156 1.00 91.19 105 ASP A O 1
ATOM 827 N N . GLU A 1 106 ? 14.982 -15.677 0.786 1.00 90.62 106 GLU A N 1
ATOM 828 C CA . GLU A 1 106 ? 13.756 -15.948 1.550 1.00 90.62 106 GLU A CA 1
ATOM 829 C C . GLU A 1 106 ? 13.578 -14.996 2.740 1.00 90.62 106 GLU A C 1
ATOM 831 O O . GLU A 1 106 ? 12.468 -14.560 3.039 1.00 90.62 106 GLU A O 1
ATOM 836 N N . TRP A 1 107 ? 14.665 -14.659 3.443 1.00 89.75 107 TRP A N 1
ATOM 837 C CA . TRP A 1 107 ? 14.606 -13.676 4.524 1.00 89.75 107 TRP A CA 1
ATOM 838 C C . TRP A 1 107 ? 14.262 -12.282 3.988 1.00 89.75 107 TRP A C 1
ATOM 840 O O . TRP A 1 107 ? 13.386 -11.623 4.536 1.00 89.75 107 TRP A O 1
ATOM 850 N N . ASN A 1 108 ? 14.866 -11.882 2.869 1.00 89.56 108 ASN A N 1
ATOM 851 C CA . ASN A 1 108 ? 14.555 -10.624 2.197 1.00 89.56 108 ASN A CA 1
ATOM 852 C C . ASN A 1 108 ? 13.077 -10.541 1.776 1.00 89.56 108 ASN A C 1
ATOM 854 O O . ASN A 1 108 ? 12.452 -9.495 1.941 1.00 89.56 108 ASN A O 1
ATOM 858 N N . LEU A 1 109 ? 12.508 -11.635 1.257 1.00 91.12 109 LEU A N 1
ATOM 859 C CA . LEU A 1 109 ? 11.088 -11.706 0.904 1.00 91.12 109 LEU A CA 1
ATOM 860 C C . LEU A 1 109 ? 10.186 -11.519 2.125 1.00 91.12 109 LEU A C 1
ATOM 862 O O . LEU A 1 109 ? 9.207 -10.783 2.035 1.00 91.12 109 LEU A O 1
ATOM 866 N N . ARG A 1 110 ? 10.528 -12.117 3.272 1.00 90.25 110 ARG A N 1
ATOM 867 C CA . ARG A 1 110 ? 9.772 -11.925 4.521 1.00 90.25 110 ARG A CA 1
ATOM 868 C C . ARG A 1 110 ? 9.781 -10.470 4.984 1.00 90.25 110 ARG A C 1
ATOM 870 O O . ARG A 1 110 ? 8.719 -9.932 5.269 1.00 90.25 110 ARG A O 1
ATOM 877 N N . GLU A 1 111 ? 10.938 -9.809 4.965 1.00 89.00 111 GLU A N 1
ATOM 878 C CA . GLU A 1 111 ? 11.033 -8.382 5.315 1.00 89.00 111 GLU A CA 1
ATOM 879 C C . GLU A 1 111 ? 10.191 -7.502 4.376 1.00 89.00 111 GLU A C 1
ATOM 881 O O . GLU A 1 111 ? 9.607 -6.506 4.800 1.00 89.00 111 GLU A O 1
ATOM 886 N N . LEU A 1 112 ? 10.091 -7.870 3.094 1.00 90.50 112 LEU A N 1
ATOM 887 C CA . LEU A 1 112 ? 9.216 -7.183 2.143 1.00 90.50 112 LEU A CA 1
ATOM 888 C C . LEU A 1 112 ? 7.732 -7.442 2.422 1.00 90.50 112 LEU A C 1
ATOM 890 O O . LEU A 1 112 ? 6.941 -6.503 2.340 1.00 90.50 112 LEU A O 1
ATOM 894 N N . CYS A 1 113 ? 7.344 -8.667 2.782 1.00 91.62 113 CYS A N 1
ATOM 895 C CA . CYS A 1 113 ? 5.973 -8.973 3.208 1.00 91.62 113 CYS A CA 1
ATOM 896 C C . CYS A 1 113 ? 5.586 -8.113 4.415 1.00 91.62 113 CYS A C 1
ATOM 898 O O . CYS A 1 113 ? 4.566 -7.432 4.387 1.00 91.62 113 CYS A O 1
ATOM 900 N N . GLU A 1 114 ? 6.463 -8.040 5.417 1.00 87.06 114 GLU A N 1
ATOM 901 C CA . GLU A 1 114 ? 6.265 -7.201 6.599 1.00 87.06 114 GLU A CA 1
ATOM 902 C C . GLU A 1 114 ? 6.192 -5.713 6.237 1.00 87.06 114 GLU A C 1
ATOM 904 O O . GLU A 1 114 ? 5.264 -5.021 6.635 1.00 87.06 114 GLU A O 1
ATOM 909 N N . ALA A 1 115 ? 7.116 -5.197 5.422 1.00 87.31 115 ALA A N 1
ATOM 910 C CA . ALA A 1 115 ? 7.110 -3.786 5.036 1.00 87.31 115 ALA A CA 1
ATOM 911 C C . ALA A 1 115 ? 5.848 -3.381 4.252 1.00 87.31 115 ALA A C 1
ATOM 913 O O . ALA A 1 115 ? 5.405 -2.230 4.328 1.00 87.31 115 ALA A O 1
ATOM 914 N N . THR A 1 116 ? 5.282 -4.311 3.483 1.00 90.25 116 THR A N 1
ATOM 915 C CA . THR A 1 116 ? 4.121 -4.068 2.622 1.00 90.25 116 THR A CA 1
ATOM 916 C C . THR A 1 116 ? 2.792 -4.362 3.294 1.00 90.25 116 THR A C 1
ATOM 918 O O . THR A 1 116 ? 1.810 -3.720 2.934 1.00 90.25 116 THR A O 1
ATOM 921 N N . GLY A 1 117 ? 2.744 -5.304 4.237 1.00 90.44 117 GLY A N 1
ATOM 922 C CA . GLY A 1 117 ? 1.515 -5.959 4.689 1.00 90.44 117 GLY A CA 1
ATOM 923 C C . GLY A 1 117 ? 0.923 -6.922 3.647 1.00 90.44 117 GLY A C 1
ATOM 924 O O . GLY A 1 117 ? -0.253 -7.287 3.752 1.00 90.44 117 GLY A O 1
ATOM 925 N N . TRP A 1 118 ? 1.689 -7.280 2.608 1.00 95.38 118 TRP A N 1
ATOM 926 C CA . TRP A 1 118 ? 1.262 -8.177 1.534 1.00 95.38 118 TRP A CA 1
ATOM 927 C C . TRP A 1 118 ? 1.762 -9.603 1.766 1.00 95.38 118 TRP A C 1
ATOM 929 O O . TRP A 1 118 ? 2.794 -9.837 2.387 1.00 95.38 118 TRP A O 1
ATOM 939 N N . ASP A 1 119 ? 1.012 -10.560 1.239 1.00 96.12 119 ASP A N 1
ATOM 940 C CA . ASP A 1 119 ? 1.379 -11.964 1.191 1.00 96.12 119 ASP A CA 1
ATOM 941 C C . ASP A 1 119 ? 2.548 -12.186 0.225 1.00 96.12 119 ASP A C 1
ATOM 943 O O . ASP A 1 119 ? 2.731 -11.459 -0.756 1.00 96.12 119 ASP A O 1
ATOM 947 N N . GLU A 1 120 ? 3.305 -13.251 0.476 1.00 95.00 120 GLU A N 1
ATOM 948 C CA . GLU A 1 120 ? 4.539 -13.563 -0.247 1.00 95.00 120 GLU A CA 1
ATOM 949 C C . GLU A 1 120 ? 4.348 -13.654 -1.767 1.00 95.00 120 GLU A C 1
ATOM 951 O O . GLU A 1 120 ? 5.180 -13.146 -2.518 1.00 95.00 120 GLU A O 1
ATOM 956 N N . ASP A 1 121 ? 3.246 -14.241 -2.236 1.00 96.31 121 ASP A N 1
ATOM 957 C CA . ASP A 1 121 ? 2.972 -14.369 -3.671 1.00 96.31 121 ASP A CA 1
ATOM 958 C C . ASP A 1 121 ? 2.719 -13.012 -4.345 1.00 96.31 121 ASP A C 1
ATOM 960 O O . ASP A 1 121 ? 3.187 -12.785 -5.461 1.00 96.31 121 ASP A O 1
ATOM 964 N N . ASP A 1 122 ? 2.059 -12.078 -3.654 1.00 96.69 122 ASP A N 1
ATOM 965 C CA . ASP A 1 122 ? 1.810 -10.731 -4.180 1.00 96.69 122 ASP A CA 1
ATOM 966 C C . ASP A 1 122 ? 3.097 -9.891 -4.177 1.00 96.69 122 ASP A C 1
ATOM 968 O O . ASP A 1 122 ? 3.348 -9.124 -5.108 1.00 96.69 122 ASP A O 1
ATOM 972 N N . VAL A 1 123 ? 3.960 -10.071 -3.168 1.00 94.94 123 VAL A N 1
ATOM 973 C CA . VAL A 1 123 ? 5.306 -9.472 -3.144 1.00 94.94 123 VAL A CA 1
ATOM 974 C C . VAL A 1 123 ? 6.160 -10.014 -4.291 1.00 94.94 123 VAL A C 1
ATOM 976 O O . VAL A 1 123 ? 6.841 -9.245 -4.969 1.00 94.94 123 VAL A O 1
ATOM 979 N N . LYS A 1 124 ? 6.119 -11.325 -4.543 1.00 94.81 124 LYS A N 1
ATOM 980 C CA . LYS A 1 124 ? 6.835 -11.947 -5.663 1.00 94.81 124 LYS A CA 1
ATOM 981 C C . LYS A 1 124 ? 6.337 -11.429 -7.011 1.00 94.81 124 LYS A C 1
ATOM 983 O O . LYS A 1 124 ? 7.168 -11.061 -7.842 1.00 94.81 124 LYS A O 1
ATOM 988 N N . ASP A 1 125 ? 5.020 -11.363 -7.224 1.00 94.38 125 ASP A N 1
ATOM 989 C CA . ASP A 1 125 ? 4.445 -10.791 -8.450 1.00 94.38 125 ASP A CA 1
ATOM 990 C C . ASP A 1 125 ? 4.918 -9.350 -8.662 1.00 94.38 125 ASP A C 1
ATOM 992 O O . ASP A 1 125 ? 5.357 -8.984 -9.755 1.00 94.38 125 ASP A O 1
ATOM 996 N N . GLU A 1 126 ? 4.894 -8.543 -7.604 1.00 92.38 126 GLU A N 1
ATOM 997 C CA . GLU A 1 126 ? 5.349 -7.161 -7.656 1.00 92.38 126 GLU A CA 1
ATOM 998 C C . GLU A 1 126 ? 6.833 -7.049 -8.018 1.00 92.38 126 GLU A C 1
ATOM 1000 O O . GLU A 1 126 ? 7.189 -6.265 -8.895 1.00 92.38 126 GLU A O 1
ATOM 1005 N N . LEU A 1 127 ? 7.704 -7.855 -7.406 1.00 91.69 127 LEU A N 1
ATOM 1006 C CA . LEU A 1 127 ? 9.137 -7.851 -7.710 1.00 91.69 127 LEU A CA 1
ATOM 1007 C C . LEU A 1 127 ? 9.422 -8.245 -9.163 1.00 91.69 127 LEU A C 1
ATOM 1009 O O . LEU A 1 127 ? 10.236 -7.604 -9.830 1.00 91.69 127 LEU A O 1
ATOM 1013 N N . VAL A 1 128 ? 8.749 -9.276 -9.683 1.00 91.12 128 VAL A N 1
ATOM 1014 C CA . VAL A 1 128 ? 8.930 -9.715 -11.078 1.00 91.12 128 VAL A CA 1
ATOM 1015 C C . VAL A 1 128 ? 8.493 -8.633 -12.066 1.00 91.12 128 VAL A C 1
ATOM 1017 O O . VAL A 1 128 ? 9.088 -8.537 -13.145 1.00 91.12 128 VAL A O 1
ATOM 1020 N N . ASN A 1 129 ? 7.507 -7.817 -11.688 1.00 88.69 129 ASN A N 1
ATOM 1021 C CA . ASN A 1 129 ? 6.901 -6.779 -12.519 1.00 88.69 129 ASN A CA 1
ATOM 1022 C C . ASN A 1 129 ? 7.321 -5.346 -12.147 1.00 88.69 129 ASN A C 1
ATOM 1024 O O . ASN A 1 129 ? 6.712 -4.393 -12.632 1.00 88.69 129 ASN A O 1
ATOM 1028 N N . ILE A 1 130 ? 8.360 -5.170 -11.328 1.00 84.62 130 ILE A N 1
ATOM 1029 C CA . ILE A 1 130 ? 8.806 -3.845 -10.866 1.00 84.62 130 ILE A CA 1
ATOM 1030 C C . ILE A 1 130 ? 9.291 -2.936 -12.008 1.00 84.62 130 ILE A C 1
ATOM 1032 O O . ILE A 1 130 ? 9.351 -1.729 -11.827 1.00 84.62 130 ILE A O 1
ATOM 1036 N N . ASP A 1 131 ? 9.615 -3.506 -13.177 1.00 79.88 131 ASP A N 1
ATOM 1037 C CA . ASP A 1 131 ? 10.028 -2.783 -14.387 1.00 79.88 131 ASP A CA 1
ATOM 1038 C C . ASP A 1 131 ? 8.874 -2.384 -15.317 1.00 79.88 131 ASP A C 1
ATOM 1040 O O . ASP A 1 131 ? 9.095 -1.760 -16.360 1.00 79.88 131 ASP A O 1
ATOM 1044 N N . LYS A 1 132 ? 7.647 -2.805 -15.000 1.00 83.06 132 LYS A N 1
ATOM 1045 C CA . LYS A 1 132 ? 6.478 -2.546 -15.839 1.00 83.06 132 LYS A CA 1
ATOM 1046 C C . LYS A 1 132 ? 6.069 -1.082 -15.771 1.00 83.06 132 LYS A C 1
ATOM 1048 O O . LYS A 1 132 ? 6.187 -0.435 -14.730 1.00 83.06 132 LYS A O 1
ATOM 1053 N N . ASP A 1 133 ? 5.537 -0.564 -16.881 1.00 76.62 133 ASP A N 1
ATOM 1054 C CA . ASP A 1 133 ? 4.954 0.778 -16.887 1.00 76.62 133 ASP A CA 1
ATOM 1055 C C . ASP A 1 133 ? 3.851 0.837 -15.809 1.00 76.62 133 ASP A C 1
ATOM 1057 O O . ASP A 1 133 ? 3.011 -0.068 -15.751 1.00 76.62 133 ASP A O 1
ATOM 1061 N N . PRO A 1 134 ? 3.815 1.875 -14.950 1.00 75.81 134 PRO A N 1
ATOM 1062 C CA . PRO A 1 134 ? 2.757 2.032 -13.955 1.00 75.81 134 PRO A CA 1
ATOM 1063 C C . PRO A 1 134 ? 1.337 1.892 -14.532 1.00 75.81 134 PRO A C 1
ATOM 1065 O O . PRO A 1 134 ? 0.447 1.372 -13.862 1.00 75.81 134 PRO A O 1
ATOM 1068 N N . ALA A 1 135 ? 1.113 2.294 -15.787 1.00 73.12 135 ALA A N 1
ATOM 1069 C CA . ALA A 1 135 ? -0.168 2.128 -16.469 1.00 73.12 135 ALA A CA 1
ATOM 1070 C C . ALA A 1 135 ? -0.590 0.652 -16.623 1.00 73.12 135 ALA A C 1
ATOM 1072 O O . ALA A 1 135 ? -1.784 0.367 -16.599 1.00 73.12 135 ALA A O 1
ATOM 1073 N N . GLU A 1 136 ? 0.359 -0.284 -16.720 1.00 80.62 136 GLU A N 1
ATOM 1074 C CA . GLU A 1 136 ? 0.095 -1.731 -16.789 1.00 80.62 136 GLU A CA 1
ATOM 1075 C C . GLU A 1 136 ? -0.222 -2.339 -15.412 1.00 80.62 136 GLU A C 1
ATOM 1077 O O . GLU A 1 136 ? -0.821 -3.409 -15.328 1.00 80.62 136 GLU A O 1
ATOM 1082 N N . ARG A 1 137 ? 0.162 -1.669 -14.316 1.00 87.00 137 ARG A N 1
ATOM 1083 C CA . ARG A 1 137 ? 0.009 -2.182 -12.940 1.00 87.00 137 ARG A CA 1
ATOM 1084 C C . ARG A 1 137 ? -1.225 -1.652 -12.211 1.00 87.00 137 ARG A C 1
ATOM 1086 O O . ARG A 1 137 ? -1.570 -2.174 -11.153 1.00 87.00 137 ARG A O 1
ATOM 1093 N N . GLY A 1 138 ? -1.917 -0.662 -12.779 1.00 85.06 138 GLY A N 1
ATOM 1094 C CA . GLY A 1 138 ? -3.076 -0.014 -12.159 1.00 85.06 138 GLY A CA 1
ATOM 1095 C C . GLY A 1 138 ? -4.125 -1.005 -11.645 1.00 85.06 138 GLY A C 1
ATOM 1096 O O . GLY A 1 138 ? -4.442 -0.984 -10.459 1.00 85.06 138 GLY A O 1
ATOM 1097 N N . GLU A 1 139 ? -4.615 -1.913 -12.497 1.00 84.44 139 GLU A N 1
ATOM 1098 C CA . GLU A 1 139 ? -5.633 -2.905 -12.109 1.00 84.44 139 GLU A CA 1
ATOM 1099 C C . GLU A 1 139 ? -5.138 -3.860 -11.011 1.00 84.44 139 GLU A C 1
ATOM 1101 O O . GLU A 1 139 ? -5.893 -4.195 -10.095 1.00 84.44 139 GLU A O 1
ATOM 1106 N N . VAL A 1 140 ? -3.860 -4.247 -11.048 1.00 90.56 140 VAL A N 1
ATOM 1107 C CA . VAL A 1 140 ? -3.264 -5.131 -10.037 1.00 90.56 140 VAL A CA 1
ATOM 1108 C C . VAL A 1 140 ? -3.342 -4.487 -8.656 1.00 90.56 140 VAL A C 1
ATOM 1110 O O . VAL A 1 140 ? -3.858 -5.102 -7.725 1.00 90.56 140 VAL A O 1
ATOM 1113 N N . TYR A 1 141 ? -2.938 -3.222 -8.519 1.00 92.38 141 TYR A N 1
ATOM 1114 C CA . TYR A 1 141 ? -3.000 -2.534 -7.227 1.00 92.38 141 TYR A CA 1
ATOM 1115 C C . TYR A 1 141 ? -4.428 -2.319 -6.719 1.00 92.38 141 TYR A C 1
ATOM 1117 O O . TYR A 1 141 ? -4.657 -2.345 -5.511 1.00 92.38 141 TYR A O 1
ATOM 1125 N N . VAL A 1 142 ? -5.411 -2.161 -7.610 1.00 88.88 142 VAL A N 1
ATOM 1126 C CA . VAL A 1 142 ? -6.829 -2.107 -7.212 1.00 88.88 142 VAL A CA 1
ATOM 1127 C C . VAL A 1 142 ? -7.300 -3.435 -6.651 1.00 88.88 142 VAL A C 1
ATOM 1129 O O . VAL A 1 142 ? -7.982 -3.473 -5.625 1.00 88.88 142 VAL A O 1
ATOM 1132 N N . ASN A 1 143 ? -6.924 -4.528 -7.307 1.00 91.62 143 ASN A N 1
ATOM 1133 C CA . ASN A 1 143 ? -7.265 -5.864 -6.847 1.00 91.62 143 ASN A CA 1
ATOM 1134 C C . ASN A 1 143 ? -6.601 -6.163 -5.498 1.00 91.62 143 ASN A C 1
ATOM 1136 O O . ASN A 1 143 ? -7.286 -6.644 -4.595 1.00 91.62 143 ASN A O 1
ATOM 1140 N N . LEU A 1 144 ? -5.332 -5.780 -5.314 1.00 95.38 144 LEU A N 1
ATOM 1141 C CA . LEU A 1 144 ? -4.636 -5.883 -4.026 1.00 95.38 144 LEU A CA 1
ATOM 1142 C C . LEU A 1 144 ? -5.314 -5.037 -2.943 1.00 95.38 144 LEU A C 1
ATOM 1144 O O . LEU A 1 144 ? -5.565 -5.535 -1.847 1.00 95.38 144 LEU A O 1
ATOM 1148 N N . PHE A 1 145 ? -5.691 -3.791 -3.248 1.00 95.00 145 PHE A N 1
ATOM 1149 C CA . PHE A 1 145 ? -6.449 -2.956 -2.316 1.00 95.00 145 PHE A CA 1
ATOM 1150 C C . PHE A 1 145 ? -7.742 -3.651 -1.874 1.00 95.00 145 PHE A C 1
ATOM 1152 O O . PHE A 1 145 ? -8.006 -3.755 -0.678 1.00 95.00 145 PHE A O 1
ATOM 1159 N N . ASN A 1 146 ? -8.537 -4.157 -2.820 1.00 93.19 146 ASN A N 1
ATOM 1160 C CA . ASN A 1 146 ? -9.805 -4.820 -2.519 1.00 93.19 146 ASN A CA 1
ATOM 1161 C C . ASN A 1 146 ? -9.609 -6.110 -1.708 1.00 93.19 146 ASN A C 1
ATOM 1163 O O . ASN A 1 146 ? -10.356 -6.337 -0.751 1.00 93.19 146 ASN A O 1
ATOM 1167 N N . LYS A 1 147 ? -8.604 -6.922 -2.065 1.00 96.69 147 LYS A N 1
ATOM 1168 C CA . LYS A 1 147 ? -8.214 -8.142 -1.345 1.00 96.69 147 LYS A CA 1
ATOM 1169 C C . LYS A 1 147 ? -7.905 -7.816 0.117 1.00 96.69 147 LYS A C 1
ATOM 1171 O O . LYS A 1 147 ? -8.641 -8.242 1.010 1.00 96.69 147 LYS A O 1
ATOM 1176 N N . TYR A 1 148 ? -6.896 -6.980 0.353 1.00 97.56 148 TYR A N 1
ATOM 1177 C CA . TYR A 1 148 ? -6.405 -6.696 1.700 1.00 97.56 148 TYR A CA 1
ATOM 1178 C C . TYR A 1 148 ? -7.379 -5.883 2.542 1.00 97.56 148 TYR A C 1
ATOM 1180 O O . TYR A 1 148 ? -7.529 -6.144 3.732 1.00 97.56 148 TYR A O 1
ATOM 1188 N N . TYR A 1 149 ? -8.113 -4.945 1.943 1.00 96.69 149 TYR A N 1
ATOM 1189 C CA . TYR A 1 149 ? -9.138 -4.199 2.669 1.00 96.69 149 TYR A CA 1
ATOM 1190 C C . TYR A 1 149 ? -10.282 -5.118 3.123 1.00 96.69 149 TYR A C 1
ATOM 1192 O O . TYR A 1 149 ? -10.777 -4.998 4.246 1.00 96.69 149 TYR A O 1
ATOM 1200 N N . GLY A 1 150 ? -10.692 -6.061 2.269 1.00 95.62 150 GLY A N 1
ATOM 1201 C CA . GLY A 1 150 ? -11.690 -7.070 2.615 1.00 95.62 150 GLY A CA 1
ATOM 1202 C C . GLY A 1 150 ? -11.208 -8.018 3.716 1.00 95.62 150 GLY A C 1
ATOM 1203 O O . GLY A 1 150 ? -11.953 -8.295 4.654 1.00 95.62 150 GLY A O 1
ATOM 1204 N N . GLU A 1 151 ? -9.969 -8.499 3.629 1.00 97.50 151 GLU A N 1
ATOM 1205 C CA . GLU A 1 151 ? -9.340 -9.337 4.660 1.00 97.50 151 GLU A CA 1
ATOM 1206 C C . GLU A 1 151 ? -9.216 -8.612 5.999 1.00 97.50 151 GLU A C 1
ATOM 1208 O O . GLU A 1 151 ? -9.684 -9.134 7.011 1.00 97.50 151 GLU A O 1
ATOM 1213 N N . ALA A 1 152 ? -8.695 -7.383 5.999 1.00 96.50 152 ALA A N 1
ATOM 1214 C CA . ALA A 1 152 ? -8.552 -6.555 7.192 1.00 96.50 152 ALA A CA 1
ATOM 1215 C C . ALA A 1 152 ? -9.881 -6.414 7.943 1.00 96.50 152 ALA A C 1
ATOM 1217 O O . ALA A 1 152 ? -9.946 -6.564 9.163 1.00 96.50 152 ALA A O 1
ATOM 1218 N N . ARG A 1 153 ? -10.974 -6.171 7.211 1.00 96.94 153 ARG A N 1
ATOM 1219 C CA . ARG A 1 153 ? -12.310 -6.068 7.802 1.00 96.94 153 ARG A CA 1
ATOM 1220 C C . ARG A 1 153 ? -12.802 -7.380 8.407 1.00 96.94 153 ARG A C 1
ATOM 1222 O O . ARG A 1 153 ? -13.322 -7.350 9.517 1.00 96.94 153 ARG A O 1
ATOM 1229 N N . ARG A 1 154 ? -12.615 -8.514 7.723 1.00 97.69 154 ARG A N 1
ATOM 1230 C CA . ARG A 1 154 ? -12.998 -9.836 8.256 1.00 97.69 154 ARG A CA 1
ATOM 1231 C C . ARG A 1 154 ? -12.216 -10.179 9.523 1.00 97.69 154 ARG A C 1
ATOM 1233 O O . ARG A 1 154 ? -12.800 -10.651 10.491 1.00 97.69 154 ARG A O 1
ATOM 1240 N N . LEU A 1 155 ? -10.911 -9.911 9.533 1.00 95.75 155 LEU A N 1
ATOM 1241 C CA . LEU A 1 155 ? -10.046 -10.119 10.699 1.00 95.75 155 LEU A CA 1
ATOM 1242 C C . LEU A 1 155 ? -10.509 -9.268 11.885 1.00 95.75 155 LEU A C 1
ATOM 1244 O O . LEU A 1 155 ? -10.686 -9.787 12.986 1.00 95.75 155 LEU A O 1
ATOM 1248 N N . ARG A 1 156 ? -10.828 -7.995 11.631 1.00 93.50 156 ARG A N 1
ATOM 1249 C CA . ARG A 1 156 ? -11.382 -7.086 12.638 1.00 93.50 156 ARG A CA 1
ATOM 1250 C C . ARG A 1 156 ? -12.721 -7.571 13.194 1.00 93.50 156 ARG A C 1
ATOM 1252 O O . ARG A 1 156 ? -12.942 -7.502 14.398 1.00 93.50 156 ARG A O 1
ATOM 1259 N N . GLU A 1 157 ? -13.617 -8.056 12.338 1.00 94.69 157 GLU A N 1
ATOM 1260 C CA . GLU A 1 157 ? -14.914 -8.617 12.744 1.00 94.69 157 GLU A CA 1
ATOM 1261 C C . GLU A 1 157 ? -14.750 -9.883 13.605 1.00 94.69 157 GLU A C 1
ATOM 1263 O O . GLU A 1 157 ? -15.533 -10.104 14.527 1.00 94.69 157 GLU A O 1
ATOM 1268 N N . ASN A 1 158 ? -13.690 -10.658 13.363 1.00 94.94 158 ASN A N 1
ATOM 1269 C CA . ASN A 1 158 ? -13.326 -11.842 14.143 1.00 94.94 158 ASN A CA 1
ATOM 1270 C C . ASN A 1 158 ? -12.508 -11.528 15.413 1.00 94.94 158 ASN A C 1
ATOM 1272 O O . ASN A 1 158 ? -12.190 -12.446 16.169 1.00 94.94 158 ASN A O 1
ATOM 1276 N N . GLY A 1 159 ? -12.178 -10.257 15.665 1.00 90.50 159 GLY A N 1
ATOM 1277 C CA . GLY A 1 159 ? -11.408 -9.815 16.832 1.00 90.50 159 GLY A CA 1
ATOM 1278 C C . GLY A 1 159 ? -9.890 -9.999 16.722 1.00 90.50 159 GLY A C 1
ATOM 1279 O O . GLY A 1 159 ? -9.194 -9.844 17.726 1.00 90.50 159 GLY A O 1
ATOM 1280 N N . ASP A 1 160 ? -9.363 -10.316 15.535 1.00 91.50 160 ASP A N 1
ATOM 1281 C CA . ASP A 1 160 ? -7.919 -10.364 15.281 1.00 91.50 160 ASP A CA 1
ATOM 1282 C C . ASP A 1 160 ? -7.407 -8.987 14.844 1.00 91.50 160 ASP A C 1
ATOM 1284 O O . ASP A 1 160 ? -7.155 -8.713 13.670 1.00 91.50 160 ASP A O 1
ATOM 1288 N N . ASP A 1 161 ? -7.301 -8.085 15.817 1.00 89.38 161 ASP A N 1
ATOM 1289 C CA . ASP A 1 161 ? -6.907 -6.690 15.598 1.00 89.38 161 ASP A CA 1
ATOM 1290 C C . ASP A 1 161 ? -5.488 -6.547 15.047 1.00 89.38 161 ASP A C 1
ATOM 1292 O O . ASP A 1 161 ? -5.200 -5.638 14.266 1.00 89.38 161 ASP A O 1
ATOM 1296 N N . VAL A 1 162 ? -4.607 -7.460 15.447 1.00 86.94 162 VAL A N 1
ATOM 1297 C CA . VAL A 1 162 ? -3.199 -7.466 15.060 1.00 86.94 162 VAL A CA 1
ATOM 1298 C C . VAL A 1 162 ? -3.103 -7.739 13.561 1.00 86.94 162 VAL A C 1
ATOM 1300 O O . VAL A 1 162 ? -2.629 -6.885 12.812 1.00 86.94 162 VAL A O 1
ATOM 1303 N N . GLN A 1 163 ? -3.653 -8.860 13.094 1.00 90.94 163 GLN A N 1
ATOM 1304 C CA . GLN A 1 163 ? -3.657 -9.179 11.665 1.00 90.94 163 GLN A CA 1
ATOM 1305 C C . GLN A 1 163 ? -4.520 -8.205 10.852 1.00 90.94 163 GLN A C 1
ATOM 1307 O O . GLN A 1 163 ? -4.183 -7.861 9.718 1.00 90.94 163 GLN A O 1
ATOM 1312 N N . ALA A 1 164 ? -5.610 -7.687 11.427 1.00 93.81 164 ALA A N 1
ATOM 1313 C CA . ALA A 1 164 ? -6.424 -6.674 10.766 1.00 93.81 164 ALA A CA 1
ATOM 1314 C C . ALA A 1 164 ? -5.627 -5.398 10.455 1.00 93.81 164 ALA A C 1
ATOM 1316 O O . ALA A 1 164 ? -5.777 -4.836 9.369 1.00 93.81 164 ALA A O 1
ATOM 1317 N N . ALA A 1 165 ? -4.788 -4.930 11.385 1.00 92.81 165 ALA A N 1
ATOM 1318 C CA . ALA A 1 165 ? -3.941 -3.757 11.182 1.00 92.81 165 ALA A CA 1
ATOM 1319 C C . ALA A 1 165 ? -2.894 -3.975 10.082 1.00 92.81 165 ALA A C 1
ATOM 1321 O O . ALA A 1 165 ? -2.724 -3.097 9.235 1.00 92.81 165 ALA A O 1
ATOM 1322 N N . GLU A 1 166 ? -2.253 -5.145 10.062 1.00 93.25 166 GLU A N 1
ATOM 1323 C CA . GLU A 1 166 ? -1.293 -5.537 9.024 1.00 93.25 166 GLU A CA 1
ATOM 1324 C C . GLU A 1 166 ? -1.947 -5.519 7.633 1.00 93.25 166 GLU A C 1
ATOM 1326 O O . GLU A 1 166 ? -1.479 -4.832 6.722 1.00 93.25 166 GLU A O 1
ATOM 1331 N N . LYS A 1 167 ? -3.107 -6.172 7.477 1.00 96.00 167 LYS A N 1
ATOM 1332 C CA . LYS A 1 167 ? -3.823 -6.173 6.191 1.00 96.00 167 LYS A CA 1
ATOM 1333 C C . LYS A 1 167 ? -4.376 -4.797 5.823 1.00 96.00 167 LYS A C 1
ATOM 1335 O O . LYS A 1 167 ? -4.414 -4.440 4.646 1.00 96.00 167 LYS A O 1
ATOM 1340 N N . LEU A 1 168 ? -4.761 -3.971 6.797 1.00 96.50 168 LEU A N 1
ATOM 1341 C CA . LEU A 1 168 ? -5.180 -2.598 6.513 1.00 96.50 168 LEU A CA 1
ATOM 1342 C C . LEU A 1 168 ? -4.012 -1.754 5.985 1.00 96.50 168 LEU A C 1
ATOM 1344 O O . LEU A 1 168 ? -4.214 -0.963 5.063 1.00 96.50 168 LEU A O 1
ATOM 1348 N N . TRP A 1 169 ? -2.800 -1.941 6.513 1.00 95.62 169 TRP A N 1
ATOM 1349 C CA . TRP A 1 169 ? -1.591 -1.329 5.959 1.00 95.62 169 TRP A CA 1
ATOM 1350 C C . TRP A 1 169 ? -1.328 -1.795 4.522 1.00 95.62 169 TRP A C 1
ATOM 1352 O O . TRP A 1 169 ? -1.141 -0.955 3.639 1.00 95.62 169 TRP A O 1
ATOM 1362 N N . GLY A 1 170 ? -1.450 -3.101 4.258 1.00 95.94 170 GLY A N 1
ATOM 1363 C CA . GLY A 1 170 ? -1.387 -3.669 2.907 1.00 95.94 170 GLY A CA 1
ATOM 1364 C C . GLY A 1 170 ? -2.342 -3.002 1.922 1.00 95.94 170 GLY A C 1
ATOM 1365 O O . GLY A 1 170 ? -1.943 -2.609 0.820 1.00 95.94 170 GLY A O 1
ATOM 1366 N N . ALA A 1 171 ? -3.586 -2.778 2.346 1.00 96.69 171 ALA A N 1
ATOM 1367 C CA . ALA A 1 171 ? -4.566 -2.051 1.552 1.00 96.69 171 ALA A CA 1
ATOM 1368 C C . ALA A 1 171 ? -4.143 -0.592 1.305 1.00 96.69 171 ALA A C 1
ATOM 1370 O O . ALA A 1 171 ? -4.198 -0.119 0.173 1.00 96.69 171 ALA A O 1
ATOM 1371 N N . ILE A 1 172 ? -3.693 0.131 2.333 1.00 96.19 172 ILE A N 1
ATOM 1372 C CA . ILE A 1 172 ? -3.275 1.537 2.207 1.00 96.19 172 ILE A CA 1
ATOM 1373 C C . ILE A 1 172 ? -2.108 1.680 1.219 1.00 96.19 172 ILE A C 1
ATOM 1375 O O . ILE A 1 172 ? -2.165 2.527 0.325 1.00 96.19 172 ILE A O 1
ATOM 1379 N N . THR A 1 173 ? -1.092 0.821 1.324 1.00 95.31 173 THR A N 1
ATOM 1380 C CA . THR A 1 173 ? 0.050 0.778 0.398 1.00 95.31 173 THR A CA 1
ATOM 1381 C C . THR A 1 173 ? -0.416 0.549 -1.043 1.00 95.31 173 THR A C 1
ATOM 1383 O O . THR A 1 173 ? -0.004 1.275 -1.953 1.00 95.31 173 THR A O 1
ATOM 1386 N N . ALA A 1 174 ? -1.330 -0.403 -1.258 1.00 94.50 174 ALA A N 1
ATOM 1387 C CA . ALA A 1 174 ? -1.901 -0.684 -2.574 1.00 94.50 174 ALA A CA 1
ATOM 1388 C C . ALA A 1 174 ? -2.726 0.494 -3.123 1.00 94.50 174 ALA A C 1
ATOM 1390 O O . ALA A 1 174 ? -2.609 0.827 -4.300 1.00 94.50 174 ALA A O 1
ATOM 1391 N N . LEU A 1 175 ? -3.499 1.188 -2.280 1.00 93.81 175 LEU A N 1
ATOM 1392 C CA . LEU A 1 175 ? -4.269 2.370 -2.683 1.00 93.81 175 LEU A CA 1
ATOM 1393 C C . LEU A 1 175 ? -3.362 3.512 -3.160 1.00 93.81 175 LEU A C 1
ATOM 1395 O O . LEU A 1 175 ? -3.650 4.149 -4.174 1.00 93.81 175 LEU A O 1
ATOM 1399 N N . VAL A 1 176 ? -2.258 3.765 -2.451 1.00 93.62 176 VAL A N 1
ATOM 1400 C CA . VAL A 1 176 ? -1.277 4.786 -2.850 1.00 93.62 176 VAL A CA 1
ATOM 1401 C C . VAL A 1 176 ? -0.623 4.417 -4.182 1.00 93.62 176 VAL A C 1
ATOM 1403 O O . VAL A 1 176 ? -0.534 5.274 -5.060 1.00 93.62 176 VAL A O 1
ATOM 1406 N N . LYS A 1 177 ? -0.237 3.148 -4.375 1.00 91.94 177 LYS A N 1
ATOM 1407 C CA . LYS A 1 177 ? 0.325 2.663 -5.648 1.00 91.94 177 LYS A CA 1
ATOM 1408 C C . LYS A 1 177 ? -0.683 2.711 -6.802 1.00 91.94 177 LYS A C 1
ATOM 1410 O O . LYS A 1 177 ? -0.340 3.136 -7.903 1.00 91.94 177 LYS A O 1
ATOM 1415 N N . ALA A 1 178 ? -1.953 2.389 -6.561 1.00 90.69 178 ALA A N 1
ATOM 1416 C CA . ALA A 1 178 ? -3.010 2.570 -7.556 1.00 90.69 178 ALA A CA 1
ATOM 1417 C C . ALA A 1 178 ? -3.146 4.051 -7.965 1.00 90.69 178 ALA A C 1
ATOM 1419 O O . ALA A 1 178 ? -3.250 4.375 -9.151 1.00 90.69 178 ALA A O 1
ATOM 1420 N N . TYR A 1 179 ? -3.073 4.972 -6.997 1.00 89.38 179 TYR A N 1
ATOM 1421 C CA . TYR A 1 179 ? -3.111 6.407 -7.279 1.00 89.38 179 TYR A CA 1
ATOM 1422 C C . TYR A 1 179 ? -1.851 6.909 -8.002 1.00 89.38 179 TYR A C 1
ATOM 1424 O O . TYR A 1 179 ? -1.940 7.790 -8.860 1.00 89.38 179 TYR A O 1
ATOM 1432 N N . SER A 1 180 ? -0.677 6.341 -7.721 1.00 87.88 180 SER A N 1
ATOM 1433 C CA . SER A 1 180 ? 0.559 6.695 -8.429 1.00 87.88 180 SER A CA 1
ATOM 1434 C C . SER A 1 180 ? 0.531 6.285 -9.897 1.00 87.88 180 SER A C 1
ATOM 1436 O O . SER A 1 180 ? 0.975 7.055 -10.751 1.00 87.88 180 SER A O 1
ATOM 1438 N N . CYS A 1 181 ? -0.105 5.155 -10.216 1.00 86.06 181 CYS A N 1
ATOM 1439 C CA . CYS A 1 181 ? -0.336 4.726 -11.596 1.00 86.06 181 CYS A CA 1
ATOM 1440 C C . CYS A 1 181 ? -1.191 5.737 -12.370 1.00 86.06 181 CYS A C 1
ATOM 1442 O O . CYS A 1 181 ? -0.838 6.104 -13.489 1.00 86.06 181 CYS A O 1
ATOM 1444 N N . ARG A 1 182 ? -2.240 6.296 -11.744 1.00 81.00 182 ARG A N 1
ATOM 1445 C CA . ARG A 1 182 ? -3.032 7.402 -12.324 1.00 81.00 182 ARG A CA 1
ATOM 1446 C C . ARG A 1 182 ? -2.167 8.627 -12.630 1.00 81.00 182 ARG A C 1
ATOM 1448 O O . ARG A 1 182 ? -2.401 9.326 -13.611 1.00 81.00 182 ARG A O 1
ATOM 1455 N N . LYS A 1 183 ? -1.171 8.903 -11.790 1.00 82.19 183 LYS A N 1
ATOM 1456 C CA . LYS A 1 183 ? -0.216 10.001 -11.991 1.00 82.19 183 LYS A CA 1
ATOM 1457 C C . LYS A 1 183 ? 0.904 9.659 -12.972 1.00 82.19 183 LYS A C 1
ATOM 1459 O O . LYS A 1 183 ? 1.690 10.545 -13.291 1.00 82.19 183 LYS A O 1
ATOM 1464 N N . ARG A 1 184 ? 0.970 8.410 -13.452 1.00 79.94 184 ARG A N 1
ATOM 1465 C CA . ARG A 1 184 ? 2.101 7.847 -14.205 1.00 79.94 184 ARG A CA 1
ATOM 1466 C C . ARG A 1 184 ? 3.435 8.042 -13.478 1.00 79.94 184 ARG A C 1
ATOM 1468 O O . ARG A 1 184 ? 4.472 8.247 -14.102 1.00 79.94 184 ARG A O 1
ATOM 1475 N N . VAL A 1 185 ? 3.389 8.000 -12.149 1.00 81.62 185 VAL A N 1
ATOM 1476 C CA . VAL A 1 185 ? 4.561 8.108 -11.285 1.00 81.62 185 VAL A CA 1
ATOM 1477 C C . VAL A 1 185 ? 4.864 6.722 -10.753 1.00 81.62 185 VAL A C 1
ATOM 1479 O O . VAL A 1 185 ? 4.047 6.104 -10.064 1.00 81.62 185 VAL A O 1
ATOM 1482 N N . PHE A 1 186 ? 6.049 6.240 -11.101 1.00 78.44 186 PHE A N 1
ATOM 1483 C CA . PHE A 1 186 ? 6.582 5.023 -10.525 1.00 78.44 186 PHE A CA 1
ATOM 1484 C C . PHE A 1 186 ? 6.900 5.250 -9.046 1.00 78.44 186 PHE A C 1
ATOM 1486 O O . PHE A 1 186 ? 7.433 6.294 -8.674 1.00 78.44 186 PHE A O 1
ATOM 1493 N N . VAL A 1 187 ? 6.529 4.279 -8.215 1.00 82.19 187 VAL A N 1
ATOM 1494 C CA . VAL A 1 187 ? 6.839 4.266 -6.786 1.00 82.19 187 VAL A CA 1
ATOM 1495 C C . VAL A 1 187 ? 7.549 2.954 -6.502 1.00 82.19 187 VAL A C 1
ATOM 1497 O O . VAL A 1 187 ? 6.930 1.903 -6.332 1.00 82.19 187 VAL A O 1
ATOM 1500 N N . GLU A 1 188 ? 8.869 3.054 -6.486 1.00 68.75 188 GLU A N 1
ATOM 1501 C CA . GLU A 1 188 ? 9.843 1.971 -6.452 1.00 68.75 188 GLU A CA 1
ATOM 1502 C C . GLU A 1 188 ? 9.798 1.139 -5.172 1.00 68.75 188 GLU A C 1
ATOM 1504 O O . GLU A 1 188 ? 10.192 -0.023 -5.167 1.00 68.75 188 GLU A O 1
ATOM 1509 N N . HIS A 1 189 ? 9.327 1.731 -4.073 1.00 73.38 189 HIS A N 1
ATOM 1510 C CA . HIS A 1 189 ? 9.454 1.150 -2.747 1.00 73.38 189 HIS A CA 1
ATOM 1511 C C . HIS A 1 189 ? 8.213 1.414 -1.894 1.00 73.38 189 HIS A C 1
ATOM 1513 O O . HIS A 1 189 ? 7.558 2.452 -1.995 1.00 73.38 189 HIS A O 1
ATOM 1519 N N . TRP A 1 190 ? 7.923 0.475 -1.001 1.00 75.81 190 TRP A N 1
ATOM 1520 C CA . TRP A 1 190 ? 6.736 0.470 -0.140 1.00 75.81 190 TRP A CA 1
ATOM 1521 C C . TRP A 1 190 ? 6.958 1.162 1.211 1.00 75.81 190 TRP A C 1
ATOM 1523 O O . TRP A 1 190 ? 6.048 1.317 2.016 1.00 75.81 190 TRP A O 1
ATOM 1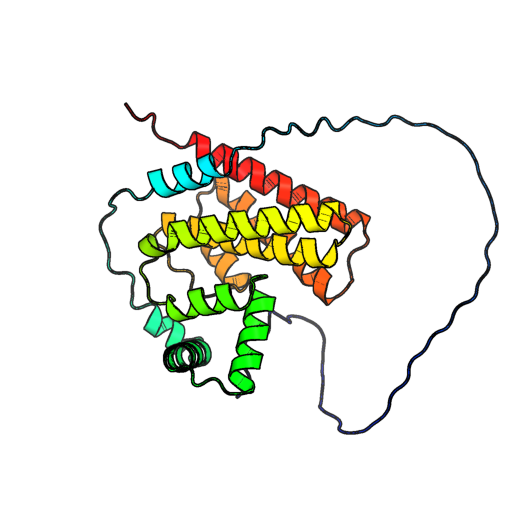533 N N . GLY A 1 191 ? 8.187 1.606 1.461 1.00 72.81 191 GLY A N 1
ATOM 1534 C CA . GLY A 1 191 ? 8.559 2.317 2.678 1.00 72.81 191 GLY A CA 1
ATOM 1535 C C . GLY A 1 191 ? 7.823 3.650 2.819 1.00 72.81 191 GLY A C 1
ATOM 1536 O O . GLY A 1 191 ? 7.726 4.436 1.869 1.00 72.81 191 GLY A O 1
ATOM 1537 N N . ARG A 1 192 ? 7.382 3.938 4.047 1.00 80.12 192 ARG A N 1
ATOM 1538 C CA . ARG A 1 192 ? 6.576 5.110 4.419 1.00 80.12 192 ARG A CA 1
ATOM 1539 C C . ARG A 1 192 ? 7.122 6.427 3.859 1.00 80.12 192 ARG A C 1
ATOM 1541 O O . ARG A 1 192 ? 6.363 7.2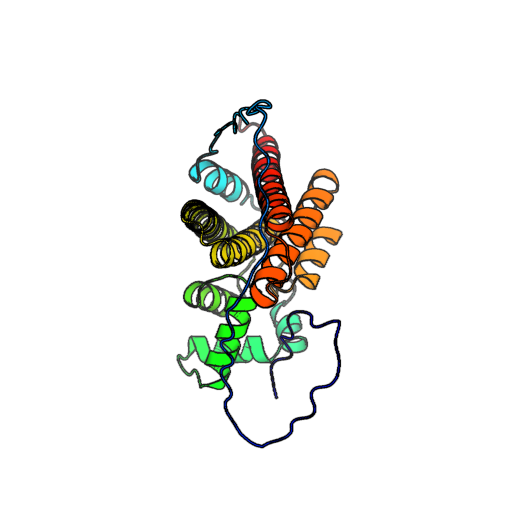15 3.304 1.00 80.12 192 ARG A O 1
ATOM 1548 N N . ARG A 1 193 ? 8.438 6.656 3.909 1.00 82.62 193 ARG A N 1
ATOM 1549 C CA . ARG A 1 193 ? 9.083 7.853 3.335 1.00 82.62 193 ARG A CA 1
ATOM 1550 C C . ARG A 1 193 ? 8.877 8.030 1.828 1.00 82.62 193 ARG A C 1
ATOM 1552 O O . ARG A 1 193 ? 8.704 9.167 1.387 1.00 82.62 193 ARG A O 1
ATOM 1559 N N . LYS A 1 194 ? 8.942 6.963 1.026 1.00 85.62 194 LYS A N 1
ATOM 1560 C CA . LYS A 1 194 ? 8.766 7.055 -0.437 1.00 85.62 194 LYS A CA 1
ATOM 1561 C C . LYS A 1 194 ? 7.288 7.245 -0.786 1.00 85.62 194 LYS A C 1
ATOM 1563 O O . LYS A 1 194 ? 6.980 8.132 -1.577 1.00 85.62 194 LYS A O 1
ATOM 1568 N N . LEU A 1 195 ? 6.387 6.546 -0.088 1.00 90.88 195 LEU A N 1
ATOM 1569 C CA . LEU A 1 195 ? 4.940 6.775 -0.191 1.00 90.88 195 LEU A CA 1
ATOM 1570 C C . LEU A 1 195 ? 4.569 8.226 0.168 1.00 90.88 195 LEU A C 1
ATOM 1572 O O . LEU A 1 195 ? 3.899 8.899 -0.610 1.00 90.88 195 LEU A O 1
ATOM 1576 N N . ASN A 1 196 ? 5.082 8.754 1.285 1.00 89.81 196 ASN A N 1
ATOM 1577 C CA . ASN A 1 196 ? 4.860 10.146 1.695 1.00 89.81 196 ASN A CA 1
ATOM 1578 C C . ASN A 1 196 ? 5.414 11.151 0.678 1.00 89.81 196 ASN A C 1
ATOM 1580 O O . ASN A 1 196 ? 4.751 12.132 0.358 1.00 89.81 196 ASN A O 1
ATOM 1584 N N . ARG A 1 197 ? 6.613 10.907 0.131 1.00 89.69 197 ARG A N 1
ATOM 1585 C CA . ARG A 1 197 ? 7.200 11.760 -0.916 1.00 89.69 197 ARG A CA 1
ATOM 1586 C C . ARG A 1 197 ? 6.333 11.783 -2.171 1.00 89.69 197 ARG A C 1
ATOM 1588 O O . ARG A 1 197 ? 6.176 12.842 -2.775 1.00 89.69 197 ARG A O 1
ATOM 1595 N N . PHE A 1 198 ? 5.797 10.632 -2.574 1.00 91.31 198 PHE A N 1
ATOM 1596 C CA . PHE A 1 198 ? 4.862 10.572 -3.689 1.00 91.31 198 PHE A CA 1
ATOM 1597 C C . PHE A 1 198 ? 3.626 11.433 -3.400 1.00 91.31 198 PHE A C 1
ATOM 1599 O O . PHE A 1 198 ? 3.287 12.274 -4.235 1.00 91.31 198 PHE A O 1
ATOM 1606 N N . VAL A 1 199 ? 3.014 11.269 -2.221 1.00 92.50 199 VAL A N 1
ATOM 1607 C CA . VAL A 1 199 ? 1.825 12.028 -1.812 1.00 92.50 199 VAL A CA 1
ATOM 1608 C C . VAL A 1 199 ? 2.088 13.532 -1.836 1.00 92.50 199 VAL A C 1
ATOM 1610 O O . VAL A 1 199 ? 1.363 14.264 -2.504 1.00 92.50 199 VAL A O 1
ATOM 1613 N N . GLU A 1 200 ? 3.163 13.981 -1.194 1.00 91.94 200 GLU A N 1
ATOM 1614 C CA . GLU A 1 200 ? 3.510 15.401 -1.091 1.00 91.94 200 GLU A CA 1
ATOM 1615 C C . GLU A 1 200 ? 3.693 16.062 -2.464 1.00 91.94 200 GLU A C 1
ATOM 1617 O O . GLU A 1 200 ? 3.212 17.170 -2.705 1.00 91.94 200 GLU A O 1
ATOM 1622 N N . ASN A 1 201 ? 4.354 15.359 -3.387 1.00 90.31 201 ASN A N 1
ATOM 1623 C CA . ASN A 1 201 ? 4.785 15.941 -4.654 1.00 90.31 201 ASN A CA 1
ATOM 1624 C C . ASN A 1 201 ? 3.783 15.761 -5.805 1.00 90.31 201 ASN A C 1
ATOM 1626 O O . ASN A 1 201 ? 3.869 16.497 -6.785 1.00 90.31 201 ASN A O 1
ATOM 1630 N N . ASN A 1 202 ? 2.877 14.776 -5.739 1.00 90.25 202 ASN A N 1
ATOM 1631 C CA . ASN A 1 202 ? 2.083 14.356 -6.907 1.00 90.25 202 ASN A CA 1
ATOM 1632 C C . ASN A 1 202 ? 0.568 14.313 -6.669 1.00 90.25 202 ASN A C 1
ATOM 1634 O O . ASN A 1 202 ? -0.199 14.230 -7.637 1.00 90.25 202 ASN A O 1
ATOM 1638 N N . VAL A 1 203 ? 0.120 14.352 -5.412 1.00 88.44 203 VAL A N 1
ATOM 1639 C CA . VAL A 1 203 ? -1.306 14.351 -5.068 1.00 88.44 203 VAL A CA 1
ATOM 1640 C C . VAL A 1 203 ? -1.817 15.790 -4.977 1.00 88.44 203 VAL A C 1
ATOM 1642 O O . VAL A 1 203 ? -1.164 16.675 -4.431 1.00 88.44 203 VAL A O 1
ATOM 1645 N N . GLU A 1 204 ? -2.999 16.027 -5.541 1.00 87.06 204 GLU A N 1
ATOM 1646 C CA . GLU A 1 204 ? -3.699 17.310 -5.522 1.00 87.06 204 GLU A CA 1
ATOM 1647 C C . GLU A 1 204 ? -4.012 17.745 -4.092 1.00 87.06 204 GLU A C 1
ATOM 1649 O O . GLU A 1 204 ? -4.379 16.915 -3.264 1.00 87.06 204 GLU A O 1
ATOM 1654 N N . GLU A 1 205 ? -3.971 19.051 -3.832 1.00 87.06 205 GLU A N 1
ATOM 1655 C CA . GLU A 1 205 ? -4.143 19.623 -2.489 1.00 87.06 205 GLU A CA 1
ATOM 1656 C C . GLU A 1 205 ? -5.417 19.139 -1.772 1.00 87.06 205 GLU A C 1
ATOM 1658 O O . GLU A 1 205 ? -5.375 18.784 -0.600 1.00 87.06 205 GLU A O 1
ATOM 1663 N N . GLU A 1 206 ? -6.529 19.002 -2.502 1.00 86.69 206 GLU A N 1
ATOM 1664 C CA . GLU A 1 206 ? -7.815 18.514 -1.972 1.00 86.69 206 GLU A CA 1
ATOM 1665 C C . GLU A 1 206 ? -7.766 17.076 -1.414 1.00 86.69 206 GLU A C 1
ATOM 1667 O O . GLU A 1 206 ? -8.560 16.712 -0.540 1.00 86.69 206 GLU A O 1
ATOM 1672 N N . LEU A 1 207 ? -6.852 16.249 -1.935 1.00 89.19 207 LEU A N 1
ATOM 1673 C CA . LEU A 1 207 ? -6.675 14.840 -1.566 1.00 89.19 207 LEU A CA 1
ATOM 1674 C C . LEU A 1 207 ? -5.412 14.607 -0.729 1.00 89.19 207 LEU A C 1
ATOM 1676 O O . LEU A 1 207 ? -5.331 13.604 -0.019 1.00 89.19 207 LEU A O 1
ATOM 1680 N N . LYS A 1 208 ? -4.434 15.514 -0.805 1.00 92.31 208 LYS A N 1
ATOM 1681 C CA . LYS A 1 208 ? -3.102 15.360 -0.213 1.00 92.31 208 LYS A CA 1
ATOM 1682 C C . LYS A 1 208 ? -3.169 15.124 1.290 1.00 92.31 208 LYS A C 1
ATOM 1684 O O . LYS A 1 208 ? -2.581 14.160 1.773 1.00 92.31 208 LYS A O 1
ATOM 1689 N N . GLU A 1 209 ? -3.946 15.937 2.006 1.00 93.94 209 GLU A N 1
ATOM 1690 C CA . GLU A 1 209 ? -4.130 15.789 3.455 1.00 93.94 209 GLU A CA 1
ATOM 1691 C C . GLU A 1 209 ? -4.695 14.405 3.806 1.00 93.94 209 GLU A C 1
ATOM 1693 O O . GLU A 1 209 ? -4.172 13.731 4.685 1.00 93.94 209 GLU A O 1
ATOM 1698 N N . LYS A 1 210 ? -5.682 13.911 3.047 1.00 94.56 210 LYS A N 1
ATOM 1699 C CA . LYS A 1 210 ? -6.303 12.597 3.294 1.00 94.56 210 LYS A CA 1
ATOM 1700 C C . LYS A 1 210 ? -5.331 11.447 3.087 1.00 94.56 210 LYS A C 1
ATOM 1702 O O . LYS A 1 210 ? -5.307 10.524 3.894 1.00 94.56 210 LYS A O 1
ATOM 1707 N N . PHE A 1 211 ? -4.537 11.490 2.020 1.00 94.88 211 PHE A N 1
ATOM 1708 C CA . PHE A 1 211 ? -3.512 10.476 1.774 1.00 94.88 211 PHE A CA 1
ATOM 1709 C C . PHE A 1 211 ? -2.389 10.529 2.820 1.00 94.88 211 PHE A C 1
ATOM 1711 O O . PHE A 1 211 ? -1.942 9.478 3.278 1.00 94.88 211 PHE A O 1
ATOM 1718 N N . SER A 1 212 ? -1.968 11.729 3.228 1.00 95.06 212 SER A N 1
ATOM 1719 C CA . SER A 1 212 ? -0.948 11.929 4.266 1.00 95.06 212 SER A CA 1
ATOM 1720 C C . SER A 1 212 ? -1.411 11.404 5.630 1.00 95.06 212 SER A C 1
ATOM 1722 O O . SER A 1 212 ? -0.706 10.634 6.292 1.00 95.06 212 SER A O 1
ATOM 1724 N N . ASP A 1 213 ? -2.643 11.735 6.017 1.00 96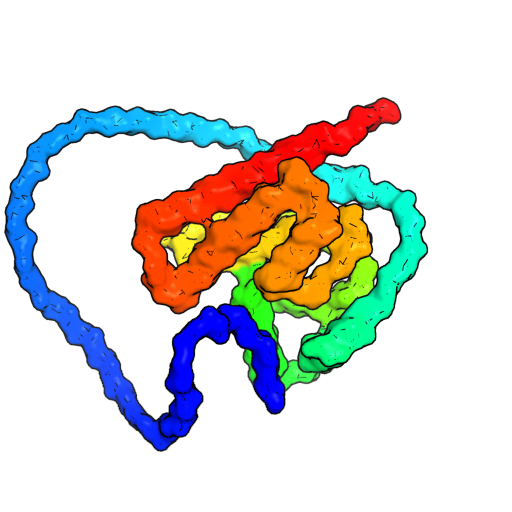.25 213 ASP A N 1
ATOM 1725 C CA . ASP A 1 213 ? -3.276 11.232 7.233 1.00 96.25 213 ASP A CA 1
ATOM 1726 C C . ASP A 1 213 ? -3.453 9.715 7.186 1.00 96.25 213 ASP A C 1
ATOM 1728 O O . ASP A 1 213 ? -3.184 9.029 8.171 1.00 96.25 213 ASP A O 1
ATOM 1732 N N . LEU A 1 214 ? -3.848 9.164 6.035 1.00 96.25 214 LEU A N 1
ATOM 1733 C CA . LEU A 1 214 ? -4.023 7.726 5.870 1.00 96.25 214 LEU A CA 1
ATOM 1734 C C . LEU A 1 214 ? -2.697 6.969 6.034 1.00 96.25 214 LEU A C 1
ATOM 1736 O O . LEU A 1 214 ? -2.653 5.979 6.764 1.00 96.25 214 LEU A O 1
ATOM 1740 N N . LEU A 1 215 ? -1.609 7.458 5.428 1.00 94.88 215 LEU A N 1
ATOM 1741 C CA . LEU A 1 215 ? -0.264 6.907 5.630 1.00 94.88 215 LEU A CA 1
ATOM 1742 C C . LEU A 1 215 ? 0.202 7.054 7.081 1.00 94.88 215 LEU A C 1
ATOM 1744 O O . LEU A 1 215 ? 0.888 6.176 7.605 1.00 94.88 215 LEU A O 1
ATOM 1748 N N . THR A 1 216 ? -0.187 8.137 7.752 1.00 94.19 216 THR A N 1
ATOM 1749 C CA . THR A 1 216 ? 0.163 8.365 9.154 1.00 94.19 216 THR A CA 1
ATOM 1750 C C . THR A 1 216 ? -0.565 7.410 10.089 1.00 94.19 216 THR A C 1
ATOM 1752 O O . THR A 1 216 ? 0.069 6.742 10.903 1.00 94.19 216 THR A O 1
ATOM 1755 N N . PHE A 1 217 ? -1.886 7.306 9.971 1.00 95.00 217 PHE A N 1
ATOM 1756 C CA . PHE A 1 217 ? -2.701 6.478 10.856 1.00 95.00 217 PHE A CA 1
ATOM 1757 C C . PHE A 1 217 ? -2.526 4.987 10.560 1.00 95.00 217 PHE A C 1
ATOM 1759 O O . PHE A 1 217 ? -2.458 4.193 11.496 1.00 95.00 217 PHE A O 1
ATOM 1766 N N . GLY A 1 218 ? -2.403 4.614 9.282 1.00 93.06 218 GLY A N 1
ATOM 1767 C CA . GLY A 1 218 ? -2.060 3.256 8.867 1.00 93.06 218 GLY A CA 1
ATOM 1768 C C . GLY A 1 218 ? -0.679 2.842 9.362 1.00 93.06 218 GLY A C 1
ATOM 1769 O O . GLY A 1 218 ? -0.541 1.762 9.926 1.00 93.06 218 GLY A O 1
ATOM 1770 N N . GLY A 1 219 ? 0.313 3.730 9.240 1.00 89.31 219 GLY A N 1
ATOM 1771 C CA . GLY A 1 219 ? 1.661 3.500 9.759 1.00 89.31 219 GLY A CA 1
ATOM 1772 C C . GLY A 1 219 ? 1.680 3.289 11.274 1.00 89.31 219 GLY A C 1
ATOM 1773 O O . GLY A 1 219 ? 2.304 2.349 11.740 1.00 89.31 219 GLY A O 1
ATOM 1774 N N . GLU A 1 220 ? 0.930 4.082 12.048 1.00 89.88 220 GLU A N 1
ATOM 1775 C CA . GLU A 1 220 ? 0.823 3.876 13.504 1.00 89.88 220 GLU A CA 1
ATOM 1776 C C . GLU A 1 220 ? 0.182 2.528 13.879 1.00 89.88 220 GLU A C 1
ATOM 1778 O O . GLU A 1 220 ? 0.586 1.906 14.860 1.00 89.88 220 GLU A O 1
ATOM 1783 N N . LEU A 1 221 ? -0.831 2.077 13.129 1.00 89.44 221 LEU A N 1
ATOM 1784 C CA . LEU A 1 221 ? -1.439 0.756 13.327 1.00 89.44 221 LEU A CA 1
ATOM 1785 C C . LEU A 1 221 ? -0.457 -0.370 12.980 1.00 89.44 221 LEU A C 1
ATOM 1787 O O . LEU A 1 221 ? -0.405 -1.376 13.684 1.00 89.44 221 LEU A O 1
ATOM 1791 N N . HIS A 1 222 ? 0.335 -0.180 11.929 1.00 85.31 222 HIS A N 1
ATOM 1792 C CA . HIS A 1 222 ? 1.346 -1.132 11.494 1.00 85.31 222 HIS A CA 1
ATOM 1793 C C . HIS A 1 222 ? 2.538 -1.203 12.460 1.00 85.31 222 HIS A C 1
ATOM 1795 O O . HIS A 1 222 ? 2.959 -2.280 12.851 1.00 85.31 222 HIS A O 1
ATOM 1801 N N . GLU A 1 223 ? 3.041 -0.073 12.952 1.00 78.44 223 GLU A N 1
ATOM 1802 C CA . GLU A 1 223 ? 4.081 -0.037 13.992 1.00 78.44 223 GLU A CA 1
ATOM 1803 C C . GLU A 1 223 ? 3.581 -0.695 15.292 1.00 78.44 223 GLU A C 1
ATOM 1805 O O . GLU A 1 223 ? 4.303 -1.439 15.960 1.00 78.44 223 GLU A O 1
ATOM 1810 N N . HIS A 1 224 ? 2.300 -0.501 15.627 1.00 69.62 224 HIS A N 1
ATOM 1811 C CA . HIS A 1 224 ? 1.686 -1.149 16.779 1.00 69.62 224 HIS A CA 1
ATOM 1812 C C . HIS A 1 224 ? 1.646 -2.674 16.694 1.00 69.62 224 HIS A C 1
ATOM 1814 O O . HIS A 1 224 ? 1.807 -3.321 17.731 1.00 69.62 224 HIS A O 1
ATOM 1820 N N . PHE A 1 225 ? 1.440 -3.237 15.501 1.00 58.31 225 PHE A N 1
ATOM 1821 C CA . PHE A 1 225 ? 1.494 -4.681 15.275 1.00 58.31 225 PHE A CA 1
ATOM 1822 C C . PHE A 1 225 ? 2.811 -5.273 15.799 1.00 58.31 225 PHE A C 1
ATOM 1824 O O . PHE A 1 225 ? 2.792 -6.261 16.536 1.00 58.31 225 PHE A O 1
ATOM 1831 N N . PHE A 1 226 ? 3.936 -4.609 15.520 1.00 54.19 226 PHE A N 1
ATOM 1832 C CA . PHE A 1 226 ? 5.257 -5.064 15.954 1.00 54.19 226 PHE A CA 1
ATOM 1833 C C . PHE A 1 226 ? 5.539 -4.764 17.430 1.00 54.19 226 PHE A C 1
ATOM 1835 O O . PHE A 1 226 ? 6.105 -5.596 18.137 1.00 54.19 226 PHE A O 1
ATOM 1842 N N . GLU A 1 227 ? 5.139 -3.589 17.922 1.00 61.81 227 GLU A N 1
ATOM 1843 C CA . GLU A 1 227 ? 5.572 -3.110 19.242 1.00 61.81 227 GLU A CA 1
ATOM 1844 C C . GLU A 1 227 ? 4.557 -3.349 20.373 1.00 61.81 227 GLU A C 1
ATOM 1846 O O . GLU A 1 227 ? 4.862 -3.104 21.541 1.00 61.81 227 GLU A O 1
ATOM 1851 N N . ARG A 1 228 ? 3.329 -3.792 20.058 1.00 65.25 228 ARG A N 1
ATOM 1852 C CA . ARG A 1 228 ? 2.200 -3.959 21.004 1.00 65.25 228 ARG A CA 1
ATOM 1853 C C . ARG A 1 228 ? 1.966 -2.737 21.913 1.00 65.25 228 ARG A C 1
ATOM 1855 O O . ARG A 1 228 ? 1.516 -2.860 23.048 1.00 65.25 228 ARG A O 1
ATOM 1862 N N . HIS A 1 229 ? 2.255 -1.539 21.401 1.00 63.88 229 HIS A N 1
ATOM 1863 C CA . HIS A 1 229 ? 2.368 -0.308 22.194 1.00 63.88 229 HIS A CA 1
ATOM 1864 C C . HIS A 1 229 ? 1.103 0.588 22.303 1.00 63.88 229 HIS A C 1
ATOM 1866 O O . HIS A 1 229 ? 1.053 1.507 23.118 1.00 63.88 229 HIS A O 1
ATOM 1872 N N . LEU A 1 230 ? 0.056 0.366 21.507 1.00 64.00 230 LEU A N 1
ATOM 1873 C CA . LEU A 1 230 ? -1.188 1.138 21.520 1.00 64.00 230 LEU A CA 1
ATOM 1874 C C . LEU A 1 230 ? -2.203 0.524 22.495 1.00 64.00 230 LEU A C 1
ATOM 1876 O O . LEU A 1 230 ? -2.549 -0.650 22.380 1.00 64.00 230 LEU A O 1
ATOM 1880 N N . PRO A 1 231 ? -2.768 1.328 23.410 1.00 76.25 231 PRO A N 1
ATOM 1881 C CA . PRO A 1 231 ? -3.967 0.941 24.143 1.00 76.25 231 PRO A CA 1
ATOM 1882 C C . PRO A 1 231 ? -5.133 0.684 23.176 1.00 76.25 231 PRO A C 1
ATOM 1884 O O . PRO A 1 231 ? -5.295 1.436 22.212 1.00 76.25 231 PRO A O 1
ATOM 1887 N N . GLY A 1 232 ? -6.004 -0.289 23.469 1.00 77.81 232 GLY A N 1
ATOM 1888 C CA . GLY A 1 232 ? -7.124 -0.666 22.586 1.00 77.81 232 GLY A CA 1
ATOM 1889 C C . GLY A 1 232 ? -8.008 0.513 22.148 1.00 77.81 232 GLY A C 1
ATOM 1890 O O . GLY A 1 232 ? -8.314 0.668 20.973 1.00 77.81 232 GLY A O 1
ATOM 1891 N N . GLY A 1 233 ? -8.297 1.464 23.045 1.00 83.31 233 GLY A N 1
ATOM 1892 C CA . GLY A 1 233 ? -9.057 2.667 22.673 1.00 83.31 233 GLY A CA 1
ATOM 1893 C C . GLY A 1 233 ? -8.347 3.592 21.666 1.00 83.31 233 GLY A C 1
ATOM 1894 O O . GLY A 1 233 ? -9.007 4.332 20.933 1.00 83.31 233 GLY A O 1
ATOM 1895 N N . LYS A 1 234 ? -7.007 3.577 21.606 1.00 84.44 234 LYS A N 1
ATOM 1896 C CA . LYS A 1 234 ? -6.237 4.285 20.570 1.00 84.44 234 LYS A CA 1
ATOM 1897 C C . LYS A 1 234 ? -6.231 3.491 19.262 1.00 84.44 234 LYS A C 1
ATOM 1899 O O . LYS A 1 234 ? -6.392 4.115 18.214 1.00 84.44 234 LYS A O 1
ATOM 1904 N N . PHE A 1 235 ? -6.135 2.161 19.324 1.00 89.19 235 PHE A N 1
ATOM 1905 C CA . PHE A 1 235 ? -6.300 1.287 18.158 1.00 89.19 235 PHE A CA 1
ATOM 1906 C C . PHE A 1 235 ? -7.638 1.550 17.461 1.00 89.19 235 PHE A C 1
ATOM 1908 O O . PHE A 1 235 ? -7.662 1.938 16.296 1.00 89.19 235 PHE A O 1
ATOM 1915 N N . ASP A 1 236 ? -8.747 1.459 18.201 1.00 90.62 236 ASP A N 1
ATOM 1916 C CA . ASP A 1 236 ? -10.099 1.654 17.668 1.00 90.62 236 ASP A CA 1
ATOM 1917 C C . ASP A 1 236 ? -10.257 3.019 16.998 1.00 90.62 236 ASP A C 1
ATOM 1919 O O . ASP A 1 236 ? -10.908 3.165 15.961 1.00 90.62 236 ASP A O 1
ATOM 1923 N N . ARG A 1 237 ? -9.647 4.050 17.587 1.00 92.88 237 ARG A N 1
ATOM 1924 C CA . ARG A 1 237 ? -9.658 5.400 17.028 1.00 92.88 237 ARG A CA 1
ATOM 1925 C C . ARG A 1 237 ? -8.922 5.454 15.692 1.00 92.88 237 ARG A C 1
ATOM 1927 O O . ARG A 1 237 ? -9.494 5.987 14.742 1.00 92.88 237 ARG A O 1
ATOM 1934 N N . ARG A 1 238 ? -7.698 4.915 15.620 1.00 94.25 238 ARG A N 1
ATOM 1935 C CA . ARG A 1 238 ? -6.886 4.902 14.392 1.00 94.25 238 ARG A CA 1
ATOM 1936 C C . ARG A 1 238 ? -7.534 4.065 13.301 1.00 94.25 238 ARG A C 1
ATOM 1938 O O . ARG A 1 238 ? -7.681 4.557 12.188 1.00 94.25 238 ARG A O 1
ATOM 1945 N N . TRP A 1 239 ? -8.030 2.881 13.649 1.00 95.25 239 TRP A N 1
ATOM 1946 C CA . TRP A 1 239 ? -8.804 2.033 12.749 1.00 95.25 239 TRP A CA 1
ATOM 1947 C C . TRP A 1 239 ? -9.949 2.819 12.106 1.00 95.25 239 TRP A C 1
ATOM 1949 O O . TRP A 1 239 ? -10.019 2.966 10.888 1.00 95.25 239 TRP A O 1
ATOM 1959 N N . ASN A 1 240 ? -10.809 3.418 12.933 1.00 95.62 240 ASN A N 1
ATOM 1960 C CA . ASN A 1 240 ? -11.960 4.170 12.445 1.00 95.62 240 ASN A CA 1
ATOM 1961 C C . ASN A 1 240 ? -11.564 5.413 11.631 1.00 95.62 240 ASN A C 1
ATOM 1963 O O . ASN A 1 240 ? -12.313 5.812 10.743 1.00 95.62 240 ASN A O 1
ATOM 1967 N N . GLN A 1 241 ? -10.419 6.042 11.919 1.00 97.06 241 GLN A N 1
ATOM 1968 C CA . GLN A 1 241 ? -9.890 7.133 11.094 1.00 97.06 241 GLN A CA 1
ATOM 1969 C C . GLN A 1 241 ? -9.489 6.636 9.701 1.00 97.06 241 GLN A C 1
ATOM 1971 O O . GLN A 1 241 ? -9.928 7.230 8.720 1.00 97.06 241 GLN A O 1
ATOM 1976 N N . CYS A 1 242 ? -8.744 5.531 9.607 1.00 97.44 242 CYS A N 1
ATOM 1977 C CA . CYS A 1 242 ? -8.366 4.937 8.325 1.00 97.44 242 CYS A CA 1
ATOM 1978 C C . CYS A 1 242 ? -9.592 4.545 7.493 1.00 97.4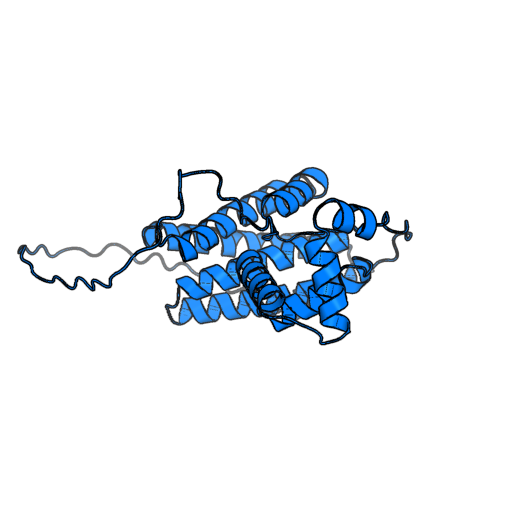4 242 CYS A C 1
ATOM 1980 O O . CYS A 1 242 ? -9.668 4.900 6.321 1.00 97.44 242 CYS A O 1
ATOM 1982 N N . ILE A 1 243 ? -10.577 3.867 8.097 1.00 96.31 243 ILE A N 1
ATOM 1983 C CA . ILE A 1 243 ? -11.800 3.455 7.389 1.00 96.31 243 ILE A CA 1
ATOM 1984 C C . ILE A 1 243 ? -12.554 4.668 6.832 1.00 96.31 243 ILE A C 1
ATOM 1986 O O . ILE A 1 243 ? -12.884 4.678 5.649 1.00 96.31 243 ILE A O 1
ATOM 1990 N N . ARG A 1 244 ? -12.765 5.714 7.645 1.00 95.12 244 ARG A N 1
ATOM 1991 C CA . ARG A 1 244 ? -13.443 6.937 7.182 1.00 95.12 244 ARG A CA 1
ATOM 1992 C C . ARG A 1 244 ? -12.701 7.610 6.031 1.00 95.12 244 ARG A C 1
ATOM 1994 O O . ARG A 1 244 ? -13.335 7.958 5.043 1.00 95.12 244 ARG A O 1
ATOM 2001 N N . LEU A 1 245 ? -11.380 7.764 6.137 1.00 95.62 245 LEU A N 1
ATOM 2002 C CA . LEU A 1 245 ? -10.572 8.378 5.080 1.00 95.62 245 LEU A CA 1
ATOM 2003 C C . LEU A 1 245 ? -10.633 7.575 3.780 1.00 95.62 245 LEU A C 1
ATOM 2005 O O . LEU A 1 245 ? -10.770 8.159 2.710 1.00 95.62 245 LEU A O 1
ATOM 2009 N N . ILE A 1 246 ? -10.575 6.245 3.865 1.00 93.50 246 ILE A N 1
ATOM 2010 C CA . ILE A 1 246 ? -10.716 5.365 2.703 1.00 93.50 246 ILE A CA 1
ATOM 2011 C C . ILE A 1 246 ? -12.087 5.557 2.042 1.00 93.50 246 ILE A C 1
ATOM 2013 O O . ILE A 1 246 ? -12.158 5.690 0.822 1.00 93.50 246 ILE A O 1
ATOM 2017 N N . ASP A 1 247 ? -13.169 5.604 2.817 1.00 87.88 247 ASP A N 1
ATOM 2018 C CA . ASP A 1 247 ? -14.518 5.788 2.271 1.00 87.88 247 ASP A CA 1
ATOM 2019 C C . ASP A 1 247 ? -14.710 7.185 1.658 1.00 87.88 247 ASP A C 1
ATOM 2021 O O . ASP A 1 247 ? -15.284 7.319 0.574 1.00 87.88 247 ASP A O 1
ATOM 2025 N N . GLU A 1 248 ? -14.170 8.228 2.291 1.00 87.25 248 GLU A N 1
ATOM 2026 C CA . GLU A 1 248 ? -14.149 9.585 1.739 1.00 87.25 248 GLU A CA 1
ATOM 2027 C C . GLU A 1 248 ? -13.355 9.660 0.432 1.00 87.25 248 GLU A C 1
ATOM 2029 O O . GLU A 1 248 ? -13.833 10.253 -0.539 1.00 87.25 248 GLU A O 1
ATOM 2034 N N . LEU A 1 249 ? -12.177 9.028 0.376 1.00 87.75 249 LEU A N 1
ATOM 2035 C CA . LEU A 1 249 ? -11.370 8.938 -0.838 1.00 87.75 249 LEU A CA 1
ATOM 2036 C C . LEU A 1 249 ? -12.148 8.227 -1.946 1.00 87.75 249 LEU A C 1
ATOM 2038 O O . LEU A 1 249 ? -12.244 8.769 -3.042 1.00 87.75 249 LEU A O 1
ATOM 2042 N N . LYS A 1 250 ? -12.786 7.082 -1.670 1.00 81.56 250 LYS A N 1
ATOM 2043 C CA . LYS A 1 250 ? -13.631 6.382 -2.657 1.00 81.56 250 LYS A CA 1
ATOM 2044 C C . LYS A 1 250 ? -14.729 7.289 -3.214 1.00 81.56 250 LYS A C 1
ATOM 2046 O O . LYS A 1 250 ? -14.922 7.342 -4.426 1.00 81.56 250 LYS A O 1
ATOM 2051 N N . LEU A 1 251 ? -15.425 8.032 -2.352 1.00 77.19 251 LEU A N 1
ATOM 2052 C CA . LEU A 1 251 ? -16.492 8.948 -2.765 1.00 77.19 251 LEU A CA 1
ATOM 2053 C C . LEU A 1 251 ? -15.973 10.111 -3.617 1.00 77.19 251 LEU A C 1
ATOM 2055 O O . LEU A 1 251 ? -16.588 10.453 -4.626 1.00 77.19 251 LEU A O 1
ATOM 2059 N N . GLN A 1 252 ? -14.868 10.739 -3.217 1.00 76.44 252 GLN A N 1
ATOM 2060 C CA . GLN A 1 252 ? -14.299 11.883 -3.934 1.00 76.44 252 GLN A CA 1
ATOM 2061 C C . GLN A 1 252 ? -13.688 11.478 -5.271 1.00 76.44 252 GLN A C 1
ATOM 2063 O O . GLN A 1 252 ? -13.860 12.185 -6.263 1.00 76.44 252 GLN A O 1
ATOM 2068 N N . LEU A 1 253 ? -13.028 10.323 -5.306 1.00 70.88 253 LEU A N 1
ATOM 2069 C CA . LEU A 1 253 ? -12.538 9.721 -6.535 1.00 70.88 253 LEU A CA 1
ATOM 2070 C C . LEU A 1 253 ? -13.714 9.445 -7.485 1.00 70.88 253 LEU A C 1
ATOM 2072 O O . LEU A 1 253 ? -13.637 9.831 -8.646 1.00 70.88 253 LEU A O 1
ATOM 2076 N N . ASN A 1 254 ? -14.840 8.921 -6.986 1.00 65.62 254 ASN A N 1
ATOM 2077 C CA . ASN A 1 254 ? -16.029 8.657 -7.803 1.00 65.62 254 ASN A CA 1
ATOM 2078 C C . ASN A 1 254 ? -16.683 9.928 -8.383 1.00 65.62 254 ASN A C 1
ATOM 2080 O O . ASN A 1 254 ? -17.070 9.962 -9.545 1.00 65.62 254 ASN A O 1
ATOM 2084 N N . ARG A 1 255 ? -16.763 11.016 -7.603 1.00 61.47 255 ARG A N 1
ATOM 2085 C CA . ARG A 1 255 ? -17.354 12.298 -8.050 1.00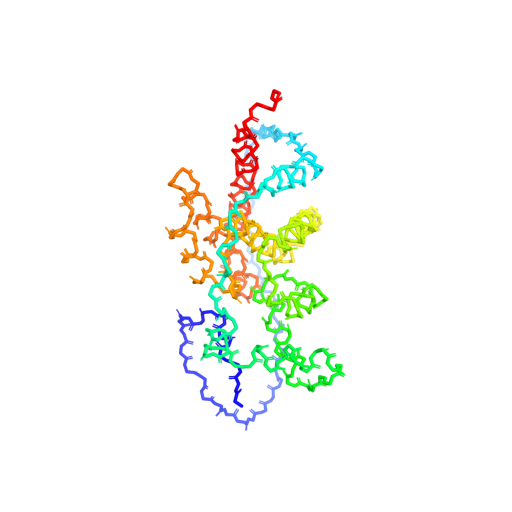 61.47 255 ARG A CA 1
ATOM 2086 C C . ARG A 1 255 ? -16.563 13.014 -9.147 1.00 61.47 255 ARG A C 1
ATOM 2088 O O . ARG A 1 255 ? -17.078 13.958 -9.731 1.00 61.47 255 ARG A O 1
ATOM 2095 N N . ARG A 1 256 ? -15.312 12.619 -9.393 1.00 58.03 256 ARG A N 1
ATOM 2096 C CA . ARG A 1 256 ? -14.440 13.215 -10.416 1.00 58.03 256 ARG A CA 1
ATOM 2097 C C . ARG A 1 256 ? -14.532 12.515 -11.776 1.00 58.03 256 ARG A C 1
ATOM 2099 O O . ARG A 1 256 ? -13.709 12.805 -12.644 1.00 58.03 256 ARG A O 1
ATOM 2106 N N . GLN A 1 257 ? -15.496 11.615 -11.984 1.00 46.97 257 GLN A N 1
ATOM 2107 C CA . GLN A 1 257 ? -15.834 11.190 -13.341 1.00 46.97 257 GLN A CA 1
ATOM 2108 C C . GLN A 1 257 ? -16.342 12.410 -14.131 1.00 46.97 257 GLN A C 1
ATOM 2110 O O . GLN A 1 257 ? -17.271 13.071 -13.669 1.00 46.97 257 GLN A O 1
ATOM 2115 N N . PRO A 1 258 ? -15.748 12.757 -15.288 1.00 40.41 258 PRO A N 1
ATOM 2116 C CA . PRO A 1 258 ? -16.457 13.594 -16.242 1.00 40.41 258 PRO A CA 1
ATOM 2117 C C . PRO A 1 258 ? -17.705 12.822 -16.672 1.00 40.41 258 PRO A C 1
ATOM 2119 O O . PRO A 1 258 ? -17.597 11.638 -17.007 1.00 40.41 258 PRO A O 1
ATOM 2122 N N . ASP A 1 259 ? -18.870 13.474 -16.620 1.00 35.69 259 ASP A N 1
ATOM 2123 C CA . ASP A 1 259 ? -20.117 12.925 -17.149 1.00 35.69 259 ASP A CA 1
ATOM 2124 C C . ASP A 1 259 ? -19.824 12.350 -18.536 1.00 35.69 259 ASP A C 1
ATOM 2126 O O . ASP A 1 259 ? -19.431 13.069 -19.458 1.00 35.69 259 ASP A O 1
ATOM 2130 N N . THR A 1 260 ? -19.908 11.028 -18.653 1.00 36.00 260 THR A N 1
ATOM 2131 C CA . THR A 1 260 ? -19.679 10.342 -19.918 1.00 36.00 260 THR A CA 1
ATOM 2132 C C . THR A 1 260 ? -20.929 10.593 -20.756 1.00 36.00 260 THR A C 1
ATOM 2134 O O . THR A 1 260 ? -21.955 9.949 -20.544 1.00 36.00 260 THR A O 1
ATOM 2137 N N . VAL A 1 261 ? -20.865 11.614 -21.614 1.00 33.16 261 VAL A N 1
ATOM 2138 C CA . VAL A 1 261 ? -21.859 11.908 -22.661 1.00 33.16 261 VAL A CA 1
ATOM 2139 C C . VAL A 1 261 ? -21.499 11.138 -23.919 1.00 33.16 261 VAL A C 1
ATOM 2141 O O . VAL A 1 261 ? -20.309 11.187 -24.306 1.00 33.16 261 VAL A O 1
#

InterPro domains:
  IPR010268 Archaeal PaREP1-like [PF05942] (141-241)

Secondary structure (DSSP, 8-state):
----------S--------------------------------------------HHHHHHHHHTT-----------HHHHHHHH-HHHHHHHHHHHHT---HHHHHHHHHHHHHHT--HHHHHHHHHTTTS-HHHHHHHHHHHHHHHHHHHHHHHHTT-HHHHHHHHHHHHHHHHHHHHHHTT------SHHHHHHHHHHHS-HHHHHHHHHHHHHHHHHHHHHHH--S-HHHHHHHHHHHHHHHHHHHHHHHHT-----

Sequence (261 aa):
MNLRIICEKTSIKELRMSPDRDLLLIISSLGGGTGGGLLSIGRRTECKVLSSIIPSETLRDLILSWTGELPVRAPPPHMDELEREYPEIVELREKLRRGELDSRDEWNLRELCEATGWDEDDVKDELVNIDKDPAERGEVYVNLFNKYYGEARRLRENGDDVQAAEKLWGAITALVKAYSCRKRVFVEHWGRRKLNRFVENNVEEELKEKFSDLLTFGGELHEHFFERHLPGGKFDRRWNQCIRLIDELKLQLNRRQPDTV

Organism: Thermococcus litoralis (NCBI:txid2265)

pLDDT: mean 71.02, std 26.18, range [22.98, 97.69]

Foldseek 3Di:
DADPLPLPPPDDDDDDDDDDDDDDDDDDDDDDDDDDDDDDDDDDPPPPPVPPPPPLVLLLCLLVVLLDDDDDPPPPQVVVVCCVVPVVLVVLLVCLVVVNDDPSSVVVLVSQCLLQLHDSVLSNVCSVCLRPFLLVCLSVLSVQLVVLQVVLVVCVVVVVLLNSLSSLSNNLLSVLSNVCSSQSHRQNDSRLVSSLVCLVPRPDPVLSVLNNLLSVLSVVSSVCSVVVPDDVVSSVVSVVSNVVSVVVCSVVSSVPDDPPD

Radius of gyration: 21.72 Å; chains: 1; bounding box: 54×40×70 Å